Protein AF-A0A965AQA8-F1 (afdb_monomer_lite)

Radius of gyration: 29.26 Å; chains: 1; bounding box: 72×27×79 Å

pLDDT: mean 81.58, std 12.28, range [44.12, 97.94]

Structure (mmCIF, N/CA/C/O backbone):
data_AF-A0A965AQA8-F1
#
_entry.id   AF-A0A965AQA8-F1
#
loop_
_atom_site.group_PDB
_atom_site.id
_atom_site.type_symbol
_atom_site.label_atom_id
_atom_site.label_alt_id
_atom_site.label_comp_id
_atom_site.label_asym_id
_atom_site.label_entity_id
_atom_site.label_seq_id
_atom_site.pdbx_PDB_ins_code
_atom_site.Cartn_x
_atom_site.Cartn_y
_atom_site.Cartn_z
_atom_site.occupancy
_atom_site.B_iso_or_equiv
_atom_site.auth_seq_id
_atom_site.auth_comp_id
_atom_site.auth_asym_id
_atom_site.auth_atom_id
_atom_site.pdbx_PDB_model_num
ATOM 1 N N . GLU A 1 1 ? 30.289 6.168 -18.710 1.00 56.44 1 GLU A N 1
ATOM 2 C CA . GLU A 1 1 ? 30.592 6.229 -20.155 1.00 56.44 1 GLU A CA 1
ATOM 3 C C . GLU A 1 1 ? 29.868 5.063 -20.825 1.00 56.44 1 GLU A C 1
ATOM 5 O O . GLU A 1 1 ? 29.858 3.989 -20.235 1.00 56.44 1 GLU A O 1
ATOM 10 N N . SER A 1 2 ? 29.165 5.275 -21.943 1.00 69.00 2 SER A N 1
ATOM 11 C CA . SER A 1 2 ? 28.403 4.203 -22.615 1.00 69.00 2 SER A CA 1
ATOM 12 C C . SER A 1 2 ? 29.348 3.216 -23.309 1.00 69.00 2 SER A C 1
ATOM 14 O O . SER A 1 2 ? 30.375 3.639 -23.839 1.00 69.00 2 SER A O 1
ATOM 16 N N . ALA A 1 3 ? 28.990 1.927 -23.358 1.00 74.94 3 ALA A N 1
ATOM 17 C CA . ALA A 1 3 ? 29.749 0.909 -24.093 1.00 74.94 3 ALA A CA 1
ATOM 18 C C . ALA A 1 3 ? 29.920 1.278 -25.581 1.00 74.94 3 ALA A C 1
ATOM 20 O O . ALA A 1 3 ? 30.974 1.031 -26.156 1.00 74.94 3 ALA A O 1
ATOM 21 N N . ALA A 1 4 ? 28.931 1.958 -26.173 1.00 73.81 4 ALA A N 1
ATOM 22 C CA . ALA A 1 4 ? 29.012 2.466 -27.542 1.00 73.81 4 ALA A CA 1
ATOM 23 C C . ALA A 1 4 ? 30.077 3.564 -27.704 1.00 73.81 4 ALA A C 1
ATOM 25 O O . ALA A 1 4 ? 30.880 3.507 -28.627 1.00 73.81 4 ALA A O 1
ATOM 26 N N . ASN A 1 5 ? 30.159 4.513 -26.765 1.00 78.06 5 ASN A N 1
ATOM 27 C CA . ASN A 1 5 ? 31.165 5.582 -26.815 1.00 78.06 5 ASN A CA 1
ATOM 28 C C . ASN A 1 5 ? 32.586 5.033 -26.646 1.00 78.06 5 ASN A C 1
ATOM 30 O O . ASN A 1 5 ? 33.519 5.554 -27.248 1.00 78.06 5 ASN A O 1
ATOM 34 N N . ALA A 1 6 ? 32.746 3.966 -25.856 1.00 79.19 6 ALA A N 1
ATOM 35 C CA . ALA A 1 6 ? 34.031 3.298 -25.701 1.00 79.19 6 ALA A CA 1
ATOM 36 C C . ALA A 1 6 ? 34.501 2.649 -27.014 1.00 79.19 6 ALA A C 1
ATOM 38 O O . ALA A 1 6 ? 35.674 2.778 -27.348 1.00 79.19 6 ALA A O 1
ATOM 39 N N . VAL A 1 7 ? 33.601 2.005 -27.768 1.00 81.56 7 VAL A N 1
ATOM 40 C CA . VAL A 1 7 ? 33.916 1.423 -29.086 1.00 81.56 7 VAL A CA 1
ATOM 41 C C . VAL A 1 7 ? 34.223 2.515 -30.115 1.00 81.56 7 VAL A C 1
ATOM 43 O O . VAL A 1 7 ? 35.262 2.454 -30.764 1.00 81.56 7 VAL A O 1
ATOM 46 N N . ILE A 1 8 ? 33.394 3.562 -30.189 1.00 81.69 8 ILE A N 1
ATOM 47 C CA . ILE A 1 8 ? 33.590 4.691 -31.116 1.00 81.69 8 ILE A CA 1
ATOM 48 C C . ILE A 1 8 ? 34.953 5.365 -30.890 1.00 81.69 8 ILE A C 1
ATOM 50 O O . ILE A 1 8 ? 35.673 5.636 -31.847 1.00 81.69 8 ILE A O 1
ATOM 54 N N . ALA A 1 9 ? 35.349 5.585 -29.633 1.00 79.88 9 ALA A N 1
ATOM 55 C CA . ALA A 1 9 ? 36.638 6.196 -29.310 1.00 79.88 9 ALA A CA 1
ATOM 56 C C . ALA A 1 9 ? 37.841 5.289 -29.643 1.00 79.88 9 ALA A C 1
ATOM 58 O O . ALA A 1 9 ? 38.922 5.791 -29.950 1.00 79.88 9 ALA A O 1
ATOM 59 N N . ILE A 1 10 ? 37.675 3.960 -29.591 1.00 82.38 10 ILE A N 1
ATOM 60 C CA . ILE A 1 10 ? 38.715 3.000 -29.999 1.00 82.38 10 ILE A CA 1
ATOM 61 C C . ILE A 1 10 ? 38.880 3.007 -31.523 1.00 82.38 10 ILE A C 1
ATOM 63 O O . ILE A 1 10 ? 40.012 3.028 -32.005 1.00 82.38 10 ILE A O 1
ATOM 67 N N . GLU A 1 11 ? 37.778 3.032 -32.278 1.00 80.25 11 GLU A N 1
ATOM 68 C CA . GLU A 1 11 ? 37.805 3.074 -33.749 1.00 80.25 11 GLU A CA 1
ATOM 69 C C . GLU A 1 11 ? 38.305 4.417 -34.298 1.00 80.25 11 GLU A C 1
ATOM 71 O O . GLU A 1 11 ? 39.021 4.443 -35.297 1.00 80.25 11 GLU A O 1
ATOM 76 N N . ALA A 1 12 ? 38.009 5.524 -33.610 1.00 83.00 12 ALA A N 1
ATOM 77 C CA . ALA A 1 12 ? 38.529 6.852 -33.939 1.00 83.00 12 ALA A CA 1
ATOM 78 C C . ALA A 1 12 ? 40.020 7.039 -33.578 1.00 83.00 12 ALA A C 1
ATOM 80 O O . ALA A 1 12 ? 40.611 8.067 -33.904 1.00 83.00 12 ALA A O 1
ATOM 81 N N . GLY A 1 13 ? 40.640 6.069 -32.893 1.00 79.12 13 GLY A N 1
ATOM 82 C CA . GLY A 1 13 ? 42.027 6.157 -32.422 1.00 79.12 13 GLY A CA 1
ATOM 83 C C . GLY A 1 13 ? 42.235 7.099 -31.227 1.00 79.12 13 GLY A C 1
ATOM 84 O O . GLY A 1 13 ? 43.370 7.333 -30.817 1.00 79.12 13 GLY A O 1
ATOM 85 N N . GLU A 1 14 ? 41.155 7.618 -30.644 1.00 82.44 14 GLU A N 1
ATOM 86 C CA . GLU A 1 14 ? 41.172 8.535 -29.498 1.00 82.44 14 GLU A CA 1
ATOM 87 C C . GLU A 1 14 ? 41.385 7.801 -28.166 1.00 82.44 14 GLU A C 1
ATOM 89 O O . GLU A 1 14 ? 41.844 8.389 -27.184 1.00 82.44 14 GLU A O 1
ATOM 94 N N . ARG A 1 15 ? 41.085 6.495 -28.123 1.00 79.12 15 ARG A N 1
ATOM 95 C CA . ARG A 1 15 ? 41.223 5.650 -26.935 1.00 79.12 15 ARG A CA 1
ATOM 96 C C . ARG A 1 15 ? 42.020 4.385 -27.230 1.00 79.12 15 ARG A C 1
ATOM 98 O O . ARG A 1 15 ? 41.578 3.499 -27.956 1.00 79.12 15 ARG A O 1
ATOM 105 N N . PHE A 1 16 ? 43.167 4.248 -26.571 1.00 75.94 16 PHE A N 1
ATOM 106 C CA . PHE A 1 16 ? 43.969 3.029 -26.636 1.00 75.94 16 PHE A CA 1
ATOM 107 C C . PHE A 1 16 ? 43.491 1.984 -25.622 1.00 75.94 16 PHE A C 1
ATOM 109 O O . PHE A 1 16 ? 43.411 2.245 -24.422 1.00 75.94 16 PHE A O 1
ATOM 116 N N . VAL A 1 17 ? 43.220 0.776 -26.115 1.00 79.12 17 VAL A N 1
ATOM 117 C CA . VAL A 1 17 ? 42.920 -0.423 -25.321 1.00 79.12 17 VAL A CA 1
ATOM 118 C C . VAL A 1 17 ? 43.870 -1.530 -25.761 1.00 79.12 17 VAL A C 1
ATOM 120 O O . VAL A 1 17 ? 44.099 -1.705 -26.961 1.00 79.12 17 VAL A O 1
ATOM 123 N N . ALA A 1 18 ? 44.440 -2.257 -24.797 1.00 82.31 18 ALA A N 1
ATOM 124 C CA . ALA A 1 18 ? 45.339 -3.369 -25.079 1.00 82.31 18 ALA A CA 1
ATOM 125 C C . ALA A 1 18 ? 44.624 -4.444 -25.913 1.00 82.31 18 ALA A C 1
ATOM 127 O O . ALA A 1 18 ? 43.457 -4.742 -25.667 1.00 82.31 18 ALA A O 1
ATOM 128 N N . GLU A 1 19 ? 45.328 -5.060 -26.866 1.00 77.00 19 GLU A N 1
ATOM 129 C CA . GLU A 1 19 ? 44.741 -6.030 -27.809 1.00 77.00 19 GLU A CA 1
ATOM 130 C C . GLU A 1 19 ? 44.000 -7.174 -27.100 1.00 77.00 19 GLU A C 1
ATOM 132 O O . GLU A 1 19 ? 42.934 -7.598 -27.531 1.00 77.00 19 GLU A O 1
ATOM 137 N N . LYS A 1 20 ? 44.521 -7.611 -25.946 1.00 79.56 20 LYS A N 1
ATOM 138 C CA . LYS A 1 20 ? 43.911 -8.650 -25.104 1.00 79.56 20 LYS A CA 1
ATOM 139 C C . LYS A 1 20 ? 42.550 -8.252 -24.507 1.00 79.56 20 LYS A C 1
ATOM 141 O O . LYS A 1 20 ? 41.740 -9.125 -24.222 1.00 79.56 20 LYS A O 1
ATOM 146 N N . ASP A 1 21 ? 42.316 -6.955 -24.304 1.00 80.19 21 ASP A N 1
ATOM 147 C CA . ASP A 1 21 ? 41.147 -6.410 -23.605 1.00 80.19 21 ASP A CA 1
ATOM 148 C C . ASP A 1 21 ? 40.085 -5.886 -24.593 1.00 80.19 21 ASP A C 1
ATOM 150 O O . ASP A 1 21 ? 38.930 -5.687 -24.213 1.00 80.19 21 ASP A O 1
ATOM 154 N N . ARG A 1 22 ? 40.442 -5.720 -25.880 1.00 78.62 22 ARG A N 1
ATOM 155 C CA . ARG A 1 22 ? 39.520 -5.306 -26.954 1.00 78.62 22 ARG A CA 1
ATOM 156 C C . ARG A 1 22 ? 38.277 -6.200 -27.057 1.00 78.62 22 ARG A C 1
ATOM 158 O O . ARG A 1 22 ? 37.185 -5.633 -27.054 1.00 78.62 22 ARG A O 1
ATOM 165 N N . PRO A 1 23 ? 38.372 -7.547 -27.069 1.00 83.94 23 PRO A N 1
ATOM 166 C CA . PRO A 1 23 ? 37.193 -8.407 -27.200 1.00 83.94 23 PRO A CA 1
ATOM 167 C C . PRO A 1 23 ? 36.134 -8.172 -26.113 1.00 83.94 23 PRO A C 1
ATOM 169 O O . PRO A 1 23 ? 34.940 -8.259 -26.387 1.00 83.94 23 PRO A O 1
ATOM 172 N N . GLY A 1 24 ? 36.553 -7.818 -24.892 1.00 83.25 24 GLY A N 1
ATOM 173 C CA . GLY A 1 24 ? 35.634 -7.529 -23.788 1.00 83.25 24 GLY A CA 1
ATOM 174 C C . GLY A 1 24 ? 34.814 -6.251 -23.992 1.00 83.25 24 GLY A C 1
ATOM 175 O O . GLY A 1 24 ? 33.657 -6.197 -23.577 1.00 83.25 24 GLY A O 1
ATOM 176 N N . VAL A 1 25 ? 35.379 -5.240 -24.661 1.00 81.31 25 VAL A N 1
ATOM 177 C CA . VAL A 1 25 ? 34.693 -3.966 -24.937 1.00 81.31 25 VAL A CA 1
ATOM 178 C C . VAL A 1 25 ? 33.617 -4.145 -26.010 1.00 81.31 25 VAL A C 1
ATOM 180 O O . VAL A 1 25 ? 32.488 -3.692 -25.817 1.00 81.31 25 VAL A O 1
ATOM 183 N N . TYR A 1 26 ? 33.929 -4.864 -27.092 1.00 81.50 26 TYR A N 1
ATOM 184 C CA . TYR A 1 26 ? 32.953 -5.177 -28.143 1.00 81.50 26 TYR A CA 1
ATOM 185 C C . TYR A 1 26 ? 31.841 -6.101 -27.625 1.00 81.50 26 TYR A C 1
ATOM 187 O O . TYR A 1 26 ? 30.667 -5.817 -27.843 1.00 81.50 26 TYR A O 1
ATOM 195 N N . ALA A 1 27 ? 32.172 -7.114 -26.814 1.00 84.38 27 ALA A N 1
ATOM 196 C CA . ALA A 1 27 ? 31.165 -7.976 -26.186 1.00 84.38 27 ALA A CA 1
ATOM 197 C C . ALA A 1 27 ? 30.212 -7.203 -25.250 1.00 84.38 27 ALA A C 1
ATOM 199 O O . ALA A 1 27 ? 29.017 -7.501 -25.179 1.00 84.38 27 ALA A O 1
ATOM 200 N N . ALA A 1 28 ? 30.718 -6.194 -24.531 1.00 82.75 28 ALA A N 1
ATOM 201 C CA . ALA A 1 28 ? 29.889 -5.323 -23.700 1.00 82.75 28 ALA A CA 1
ATOM 202 C C . ALA A 1 28 ? 28.941 -4.449 -24.539 1.00 82.75 28 ALA A C 1
ATOM 204 O O . ALA A 1 28 ? 27.791 -4.244 -24.144 1.00 82.75 28 ALA A O 1
ATOM 205 N N . TYR A 1 29 ? 29.402 -3.963 -25.694 1.00 81.44 29 TYR A N 1
ATOM 206 C CA . TYR A 1 29 ? 28.568 -3.237 -26.650 1.00 81.44 29 TYR A CA 1
ATOM 207 C C . TYR A 1 29 ? 27.482 -4.134 -27.258 1.00 81.44 29 TYR A C 1
ATOM 209 O O . TYR A 1 29 ? 26.312 -3.754 -27.234 1.00 81.44 29 TYR A O 1
ATOM 217 N N . ASP A 1 30 ? 27.827 -5.340 -27.709 1.00 82.25 30 ASP A N 1
ATOM 218 C CA . ASP A 1 30 ? 26.864 -6.280 -28.297 1.00 82.25 30 ASP A CA 1
ATOM 219 C C . ASP A 1 30 ? 25.775 -6.669 -27.293 1.00 82.25 30 ASP A C 1
ATOM 221 O O . ASP A 1 30 ? 24.585 -6.676 -27.619 1.00 82.25 30 ASP A O 1
ATOM 225 N N . LYS A 1 31 ? 26.160 -6.896 -26.031 1.00 83.19 31 LYS A N 1
ATOM 226 C CA . LYS A 1 31 ? 25.210 -7.136 -24.938 1.00 83.19 31 LYS A CA 1
ATOM 227 C C . LYS A 1 31 ? 24.275 -5.944 -24.715 1.00 83.19 31 LYS A C 1
ATOM 229 O O . LYS A 1 31 ? 23.080 -6.139 -24.498 1.00 83.19 31 LYS A O 1
ATOM 234 N N . ALA A 1 32 ? 24.798 -4.719 -24.762 1.00 77.69 32 ALA A N 1
ATOM 235 C CA . ALA A 1 32 ? 23.991 -3.510 -24.613 1.00 77.69 32 ALA A CA 1
ATOM 236 C C . ALA A 1 32 ? 23.031 -3.306 -25.800 1.00 77.69 32 ALA A C 1
ATOM 238 O O . ALA A 1 32 ? 21.870 -2.958 -25.588 1.00 77.69 32 ALA A O 1
ATOM 239 N N . LYS A 1 33 ? 23.482 -3.581 -27.032 1.00 79.69 33 LYS A N 1
ATOM 240 C CA . LYS A 1 33 ? 22.657 -3.534 -28.250 1.00 79.69 33 LYS A CA 1
ATOM 241 C C . LYS A 1 33 ? 21.524 -4.564 -28.198 1.00 79.69 33 LYS A C 1
ATOM 243 O O . LYS A 1 33 ? 20.380 -4.227 -28.506 1.00 79.69 33 LYS A O 1
ATOM 248 N N . ALA A 1 34 ? 21.818 -5.788 -27.757 1.00 79.88 34 ALA A N 1
ATOM 249 C CA . ALA A 1 34 ? 20.820 -6.843 -27.587 1.00 79.88 34 ALA A CA 1
ATOM 250 C C . ALA A 1 34 ? 19.754 -6.463 -26.545 1.00 79.88 34 ALA A C 1
ATOM 252 O O . ALA A 1 34 ? 18.567 -6.512 -26.852 1.00 79.88 34 ALA A O 1
ATOM 253 N N . ALA A 1 35 ? 20.168 -5.991 -25.364 1.00 76.31 35 ALA A N 1
ATOM 254 C CA . ALA A 1 35 ? 19.243 -5.572 -24.306 1.00 76.31 35 ALA A CA 1
ATOM 255 C C . ALA A 1 35 ? 18.349 -4.390 -24.723 1.00 76.31 35 ALA A C 1
ATOM 257 O O . ALA A 1 35 ? 17.172 -4.343 -24.377 1.00 76.31 35 ALA A O 1
ATOM 258 N N . PHE A 1 36 ? 18.890 -3.435 -25.486 1.00 72.19 36 PHE A N 1
ATOM 259 C CA . PHE A 1 36 ? 18.114 -2.314 -26.018 1.00 72.19 36 PHE A CA 1
ATOM 260 C C . PHE A 1 36 ? 17.080 -2.769 -27.059 1.00 72.19 36 PHE A C 1
ATOM 262 O O . PHE A 1 36 ? 15.936 -2.323 -27.028 1.00 72.19 36 PHE A O 1
ATOM 269 N N . THR A 1 37 ? 17.465 -3.692 -27.945 1.00 72.38 37 THR A N 1
ATOM 270 C CA . THR A 1 37 ? 16.560 -4.278 -28.950 1.00 72.38 37 THR A CA 1
ATOM 271 C C . THR A 1 37 ? 15.433 -5.070 -28.282 1.00 72.38 37 THR A C 1
ATOM 273 O O . THR A 1 37 ? 14.275 -4.966 -28.682 1.00 72.38 37 THR A O 1
ATOM 276 N N . GLU A 1 38 ? 15.752 -5.814 -27.220 1.00 72.38 38 GLU A N 1
ATOM 277 C CA . GLU A 1 38 ? 14.771 -6.537 -26.409 1.00 72.38 38 GLU A CA 1
ATOM 278 C C . GLU A 1 38 ? 13.793 -5.572 -25.716 1.00 72.38 38 GLU A C 1
ATOM 280 O O . GLU A 1 38 ? 12.579 -5.744 -25.826 1.00 72.38 38 GLU A O 1
ATOM 285 N N . ALA A 1 39 ? 14.294 -4.500 -25.093 1.00 65.75 39 ALA A N 1
ATOM 286 C CA . ALA A 1 39 ? 13.456 -3.477 -24.462 1.00 65.75 39 ALA A CA 1
ATOM 287 C C . ALA A 1 39 ? 12.496 -2.794 -25.456 1.00 65.75 39 ALA A C 1
ATOM 289 O O . ALA A 1 39 ? 11.326 -2.587 -25.138 1.00 65.75 39 ALA A O 1
ATOM 290 N N . GLN A 1 40 ? 12.954 -2.507 -26.681 1.00 64.50 40 GLN A N 1
ATOM 291 C CA . GLN A 1 40 ? 12.101 -1.967 -27.747 1.00 64.50 40 GLN A CA 1
ATOM 292 C C . GLN A 1 40 ? 11.021 -2.949 -28.217 1.00 64.50 40 GLN A C 1
ATOM 294 O O . GLN A 1 40 ? 9.966 -2.516 -28.669 1.00 64.50 40 GLN A O 1
ATOM 299 N N . SER A 1 41 ? 11.267 -4.258 -28.125 1.00 61.62 41 SER A N 1
ATOM 300 C CA . SER A 1 41 ? 10.278 -5.276 -28.502 1.00 61.62 41 SER A CA 1
ATOM 301 C C . SER A 1 41 ? 9.198 -5.511 -27.441 1.00 61.62 41 SER A C 1
ATOM 303 O O . SER A 1 41 ? 8.120 -5.992 -27.780 1.00 61.62 41 SER A O 1
ATOM 305 N N . GLN A 1 42 ? 9.461 -5.155 -26.177 1.00 57.06 42 GLN A N 1
ATOM 306 C CA . GLN A 1 42 ? 8.486 -5.243 -25.083 1.00 57.06 42 GLN A CA 1
ATOM 307 C C . GLN A 1 42 ? 7.574 -4.012 -24.974 1.00 57.06 42 GLN A C 1
ATOM 309 O O . GLN A 1 42 ? 6.426 -4.144 -24.551 1.00 57.06 42 GLN A O 1
ATOM 314 N N . GLU A 1 43 ? 8.043 -2.818 -25.350 1.00 53.28 43 GLU A N 1
ATOM 315 C CA . GLU A 1 43 ? 7.183 -1.634 -25.435 1.00 53.28 43 GLU A CA 1
ATOM 316 C C . GLU A 1 43 ? 6.410 -1.636 -26.762 1.00 53.28 43 GLU A C 1
ATOM 318 O O . GLU A 1 43 ? 6.839 -1.062 -27.761 1.00 53.28 43 GLU A O 1
ATOM 323 N N . GLU A 1 44 ? 5.219 -2.239 -26.765 1.00 48.06 44 GLU A N 1
ATOM 324 C CA . GLU A 1 44 ? 4.218 -2.124 -27.836 1.00 48.06 44 GLU A CA 1
ATOM 325 C C . GLU A 1 44 ? 3.628 -0.691 -27.863 1.00 48.06 44 GLU A C 1
ATOM 327 O O . GLU A 1 44 ? 2.445 -0.445 -27.637 1.00 48.06 44 GLU A O 1
ATOM 332 N N . SER A 1 45 ? 4.487 0.313 -28.063 1.00 46.88 45 SER A N 1
ATOM 333 C CA . SER A 1 45 ? 4.117 1.719 -28.192 1.00 46.88 45 SER A CA 1
ATOM 334 C C . SER A 1 45 ? 4.147 2.094 -29.679 1.00 46.88 45 SER A C 1
ATOM 336 O O . SER A 1 45 ? 5.223 2.128 -30.283 1.00 46.88 45 SER A O 1
ATOM 338 N N . PRO A 1 46 ? 2.999 2.414 -30.307 1.00 44.12 46 PRO A N 1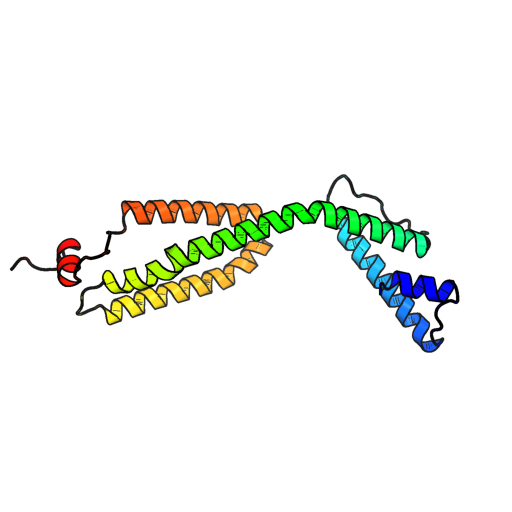
ATOM 339 C CA . PRO A 1 46 ? 2.846 2.529 -31.765 1.00 44.12 46 PRO A CA 1
ATOM 340 C C . PRO A 1 46 ? 3.574 3.721 -32.424 1.00 44.12 46 PRO A C 1
ATOM 342 O O . PRO A 1 46 ? 3.243 4.102 -33.545 1.00 44.12 46 PRO A O 1
ATOM 345 N N . ARG A 1 47 ? 4.549 4.350 -31.753 1.00 48.12 47 ARG A N 1
ATOM 346 C CA .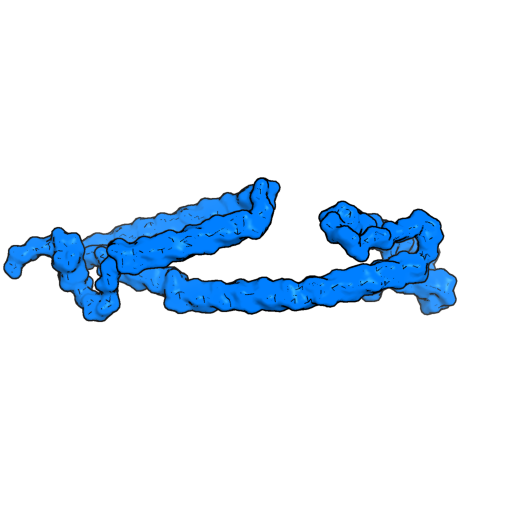 ARG A 1 47 ? 5.322 5.492 -32.282 1.00 48.12 47 ARG A CA 1
ATOM 347 C C . ARG A 1 47 ? 6.839 5.303 -32.290 1.00 48.12 47 ARG A C 1
ATOM 349 O O . ARG A 1 47 ? 7.528 6.229 -32.702 1.00 48.12 47 ARG A O 1
ATOM 356 N N . GLN A 1 48 ? 7.365 4.156 -31.858 1.00 53.59 48 GLN A N 1
ATOM 357 C CA . GLN A 1 48 ? 8.811 3.984 -31.656 1.00 53.59 48 GLN A CA 1
ATOM 358 C C . GLN A 1 48 ? 9.374 2.725 -32.331 1.00 53.59 48 GLN A C 1
ATOM 360 O O . GLN A 1 48 ? 10.236 2.050 -31.788 1.00 53.59 48 GLN A O 1
ATOM 365 N N . SER A 1 49 ? 8.918 2.400 -33.543 1.00 49.34 49 SER A N 1
ATOM 366 C CA . SER A 1 49 ? 9.546 1.352 -34.356 1.00 49.34 49 SER A CA 1
ATOM 367 C C . SER A 1 49 ? 10.620 1.944 -35.278 1.00 49.34 49 SER A C 1
ATOM 369 O O . SER A 1 49 ? 10.483 1.913 -36.501 1.00 49.34 49 SER A O 1
ATOM 371 N N . SER A 1 50 ? 11.695 2.502 -34.722 1.00 55.75 50 SER A N 1
ATOM 372 C CA . SER A 1 50 ? 12.957 2.583 -35.469 1.00 55.75 50 SER A CA 1
ATOM 373 C C . SER A 1 50 ? 13.813 1.390 -35.061 1.00 55.75 50 SER A C 1
ATOM 375 O O . SER A 1 50 ? 14.652 1.456 -34.166 1.00 55.75 50 SER A O 1
ATOM 377 N N . VAL A 1 51 ? 13.521 0.246 -35.686 1.00 60.47 51 VAL A N 1
ATOM 378 C CA . VAL A 1 51 ? 14.322 -0.974 -35.551 1.00 60.47 51 VAL A CA 1
ATOM 379 C C . VAL A 1 51 ? 15.752 -0.624 -35.947 1.00 60.47 51 VAL A C 1
ATOM 381 O O . VAL A 1 51 ? 15.965 -0.134 -37.055 1.00 60.47 51 VAL A O 1
ATOM 384 N N . ILE A 1 52 ? 16.721 -0.847 -35.054 1.00 64.88 52 ILE A N 1
ATOM 385 C CA . ILE A 1 52 ? 18.136 -0.644 -35.377 1.00 64.88 52 ILE A CA 1
ATOM 386 C C . ILE A 1 52 ? 18.483 -1.557 -36.571 1.00 64.88 52 ILE A C 1
ATOM 388 O O . ILE A 1 52 ? 18.367 -2.778 -36.429 1.00 64.88 52 ILE A O 1
ATOM 392 N N . PRO A 1 53 ? 18.903 -1.014 -37.731 1.00 66.06 53 PRO A N 1
ATOM 393 C CA . PRO A 1 53 ? 19.300 -1.826 -38.879 1.00 66.06 53 PRO A CA 1
ATOM 394 C C . PRO A 1 53 ? 20.427 -2.802 -38.511 1.00 66.06 53 PRO A C 1
ATOM 396 O O . PRO A 1 53 ? 21.318 -2.478 -37.717 1.00 66.06 53 PRO A O 1
ATOM 399 N N . ALA A 1 54 ? 20.397 -4.016 -39.067 1.00 63.75 54 ALA A N 1
ATOM 400 C CA . ALA A 1 54 ? 21.388 -5.054 -38.761 1.00 63.75 54 ALA A CA 1
ATOM 401 C C . ALA A 1 54 ? 22.821 -4.645 -39.164 1.00 63.75 54 ALA A C 1
ATOM 403 O O . ALA A 1 54 ? 23.784 -5.111 -38.558 1.00 63.75 54 ALA A O 1
ATOM 404 N N . ASP A 1 55 ? 22.937 -3.740 -40.133 1.00 66.12 55 ASP A N 1
ATOM 405 C CA . ASP A 1 55 ? 24.153 -3.168 -40.711 1.00 66.12 55 ASP A CA 1
ATOM 406 C C . ASP A 1 55 ? 24.518 -1.775 -40.163 1.00 66.12 55 ASP A C 1
ATOM 408 O O . ASP A 1 55 ? 25.498 -1.185 -40.612 1.00 66.12 55 ASP A O 1
ATOM 412 N N . ALA A 1 56 ? 23.771 -1.252 -39.184 1.00 67.50 56 ALA A N 1
ATOM 413 C CA .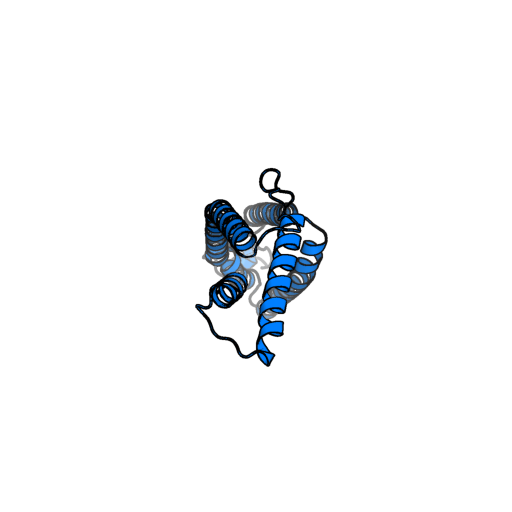 ALA A 1 56 ? 24.011 0.082 -38.639 1.00 67.50 56 ALA A CA 1
ATOM 414 C C . ALA A 1 56 ? 25.396 0.204 -37.983 1.00 67.50 56 ALA A C 1
ATOM 416 O O . ALA A 1 56 ? 25.794 -0.625 -37.150 1.00 67.50 56 ALA A O 1
ATOM 417 N N . THR A 1 57 ? 26.095 1.290 -38.315 1.00 76.81 57 THR A N 1
ATOM 418 C CA . THR A 1 57 ? 27.422 1.618 -37.769 1.00 76.81 57 THR A CA 1
ATOM 419 C C . THR A 1 57 ? 27.319 1.937 -36.269 1.00 76.81 57 THR A C 1
ATOM 421 O O . THR A 1 57 ? 26.281 2.403 -35.801 1.00 76.81 57 THR A O 1
ATOM 424 N N . TYR A 1 58 ? 28.390 1.747 -35.487 1.00 69.00 58 TYR A N 1
ATOM 425 C CA . TYR A 1 58 ? 28.420 2.045 -34.039 1.00 69.00 58 TYR A CA 1
ATOM 426 C C . TYR A 1 58 ? 27.971 3.472 -33.686 1.00 69.00 58 TYR A C 1
ATOM 428 O O . TYR A 1 58 ? 27.357 3.714 -32.647 1.00 69.00 58 TYR A O 1
ATOM 436 N N . THR A 1 59 ? 28.261 4.429 -34.563 1.00 71.19 59 THR A N 1
ATOM 437 C CA . THR A 1 59 ? 27.822 5.821 -34.440 1.00 71.19 59 THR A CA 1
ATOM 438 C C . THR A 1 59 ? 26.308 5.955 -34.618 1.00 71.19 59 THR A C 1
ATOM 440 O O . THR A 1 59 ? 25.658 6.606 -33.802 1.00 71.19 59 THR A O 1
ATOM 443 N N . GLU A 1 60 ? 25.724 5.282 -35.608 1.00 74.62 60 GLU A N 1
ATOM 444 C CA . GLU A 1 60 ? 24.281 5.282 -35.882 1.00 74.62 60 GLU A CA 1
ATOM 445 C C . GLU A 1 60 ? 23.488 4.583 -34.774 1.00 74.62 60 GLU A C 1
ATOM 447 O O . GLU A 1 60 ? 22.486 5.119 -34.300 1.00 74.62 60 GLU A O 1
ATOM 452 N N . THR A 1 61 ? 23.962 3.430 -34.291 1.00 71.94 61 THR A N 1
ATOM 453 C CA . THR A 1 61 ? 23.326 2.722 -33.168 1.00 71.94 61 THR A CA 1
ATOM 454 C C . THR A 1 61 ? 23.356 3.559 -31.890 1.00 71.94 61 THR A C 1
ATOM 456 O O . THR A 1 61 ? 22.368 3.596 -31.154 1.00 71.94 61 THR A O 1
ATOM 459 N N . SER A 1 62 ? 24.458 4.273 -31.633 1.00 71.94 62 SER A N 1
ATOM 460 C CA . SER A 1 62 ? 24.587 5.151 -30.468 1.00 71.94 62 SER A CA 1
ATOM 461 C C . SER A 1 62 ? 23.673 6.378 -30.552 1.00 71.94 62 SER A C 1
ATOM 463 O O . SER A 1 62 ? 23.073 6.759 -29.545 1.00 71.94 62 SER A O 1
ATOM 465 N N . ALA A 1 63 ? 23.510 6.956 -31.747 1.00 77.38 63 ALA A N 1
ATOM 466 C CA . ALA A 1 63 ? 22.631 8.095 -31.983 1.00 77.38 63 ALA A CA 1
ATOM 467 C C . ALA A 1 63 ? 21.151 7.707 -31.825 1.00 77.38 63 ALA A C 1
ATOM 469 O O . ALA A 1 63 ? 20.416 8.378 -31.100 1.00 77.38 63 ALA A O 1
ATOM 470 N N . LEU A 1 64 ? 20.742 6.575 -32.409 1.00 73.38 64 LEU A N 1
ATOM 471 C CA . LEU A 1 64 ? 19.387 6.028 -32.274 1.00 73.38 64 LEU A CA 1
ATOM 472 C C . LEU A 1 64 ? 19.053 5.676 -30.815 1.00 73.38 64 LEU A C 1
ATOM 474 O O . LEU A 1 64 ? 17.973 6.006 -30.321 1.00 73.38 64 LEU A O 1
ATOM 478 N N . ALA A 1 65 ? 19.994 5.064 -30.086 1.00 70.00 65 ALA A N 1
ATOM 479 C CA . ALA A 1 65 ? 19.817 4.766 -28.666 1.00 70.00 65 ALA A CA 1
ATOM 480 C C . ALA A 1 65 ? 19.696 6.043 -27.813 1.00 70.00 65 ALA A C 1
ATOM 482 O O . ALA A 1 65 ? 18.904 6.087 -26.864 1.00 70.00 65 ALA A O 1
ATOM 483 N N . ALA A 1 66 ? 20.452 7.096 -28.144 1.00 75.88 66 ALA A N 1
ATOM 484 C CA . ALA A 1 66 ? 20.377 8.384 -27.458 1.00 75.88 66 ALA A CA 1
ATOM 485 C C . ALA A 1 66 ? 19.028 9.084 -27.690 1.00 75.88 66 ALA A C 1
ATOM 487 O O . ALA A 1 66 ? 18.428 9.572 -26.729 1.00 75.88 66 ALA A O 1
ATOM 488 N N . GLU A 1 67 ? 18.523 9.082 -28.926 1.00 77.94 67 GLU A N 1
ATOM 489 C CA . GLU A 1 67 ? 17.211 9.636 -29.277 1.00 77.94 67 GLU A CA 1
ATOM 490 C C . GLU A 1 67 ? 16.075 8.888 -28.569 1.00 77.94 67 GLU A C 1
ATOM 492 O O . GLU A 1 67 ? 15.238 9.507 -27.910 1.00 77.94 67 GLU A O 1
ATOM 497 N N . ALA A 1 68 ? 16.094 7.554 -28.604 1.00 69.88 68 ALA A N 1
ATOM 498 C CA . ALA A 1 68 ? 15.116 6.727 -27.903 1.00 69.88 68 ALA A CA 1
ATOM 499 C C . ALA A 1 68 ? 15.136 6.962 -26.386 1.00 69.88 68 ALA A C 1
ATOM 501 O O . ALA A 1 68 ? 14.084 7.069 -25.756 1.00 69.88 68 ALA A O 1
ATOM 502 N N . THR A 1 69 ? 16.328 7.107 -25.799 1.00 71.31 69 THR A N 1
ATOM 503 C CA . THR A 1 69 ? 16.476 7.428 -24.373 1.00 71.31 69 THR A CA 1
ATOM 504 C C . THR A 1 69 ? 15.937 8.825 -24.055 1.00 71.31 69 THR A C 1
ATOM 506 O O . THR A 1 69 ? 15.329 9.025 -23.002 1.00 71.31 69 THR A O 1
ATOM 509 N N . ALA A 1 70 ? 16.154 9.808 -24.933 1.00 73.44 70 ALA A N 1
ATOM 510 C CA . ALA A 1 70 ? 15.647 11.167 -24.760 1.00 73.44 70 ALA A CA 1
ATOM 511 C C . ALA A 1 70 ? 14.114 11.219 -24.860 1.00 73.44 70 ALA A C 1
ATOM 513 O O . ALA A 1 70 ? 13.465 11.797 -23.985 1.00 73.44 70 ALA A O 1
ATOM 514 N N . ALA A 1 71 ? 13.535 10.549 -25.859 1.00 69.38 71 ALA A N 1
ATOM 515 C CA . ALA A 1 71 ? 12.091 10.428 -26.032 1.00 69.38 71 ALA A CA 1
ATOM 516 C C . ALA A 1 71 ? 11.435 9.714 -24.838 1.00 69.38 71 ALA A C 1
ATOM 518 O O .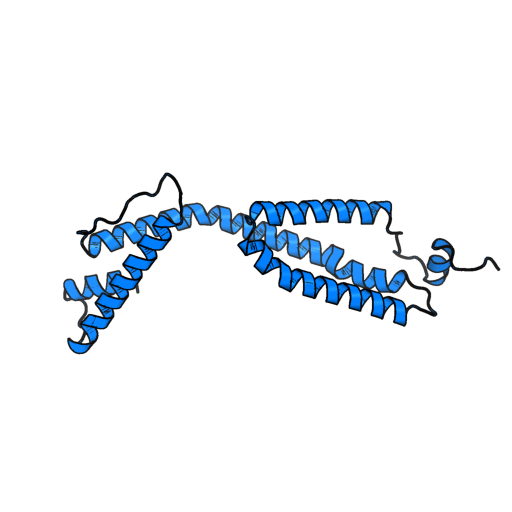 ALA A 1 71 ? 10.473 10.235 -24.268 1.00 69.38 71 ALA A O 1
ATOM 519 N N . ALA A 1 72 ? 12.014 8.593 -24.387 1.00 66.06 72 ALA A N 1
ATOM 520 C CA . ALA A 1 72 ? 11.551 7.866 -23.208 1.00 66.06 72 ALA A CA 1
ATOM 521 C C . ALA A 1 72 ? 11.607 8.742 -21.950 1.00 66.06 72 ALA A C 1
ATOM 523 O O . ALA A 1 72 ? 10.627 8.835 -21.215 1.00 66.06 72 ALA A O 1
ATOM 524 N N . LYS A 1 73 ? 12.709 9.467 -21.715 1.00 69.75 73 LYS A N 1
ATOM 525 C CA . LYS A 1 73 ? 12.814 10.412 -20.588 1.00 69.75 73 LYS A CA 1
ATOM 526 C C . LYS A 1 73 ? 11.747 11.502 -20.644 1.00 69.75 73 LYS A C 1
ATOM 528 O O . LYS A 1 73 ? 11.198 11.857 -19.602 1.00 69.75 73 LYS A O 1
ATOM 533 N N . GLN A 1 74 ? 11.428 12.010 -21.831 1.00 72.94 74 GLN A N 1
ATOM 534 C CA . GLN A 1 74 ? 10.412 13.045 -21.997 1.00 72.94 74 GLN A CA 1
ATOM 535 C C . GLN A 1 74 ? 8.993 12.517 -21.744 1.00 72.94 74 GLN A C 1
ATOM 537 O O . GLN A 1 74 ? 8.202 13.198 -21.089 1.00 72.94 74 GLN A O 1
ATOM 542 N N . SER A 1 75 ? 8.672 11.296 -22.185 1.00 65.06 75 SER A N 1
ATOM 543 C CA . SER A 1 75 ? 7.368 10.675 -21.917 1.00 65.06 75 SER A CA 1
ATOM 544 C C . SER A 1 75 ? 7.224 10.150 -20.487 1.00 65.06 75 SER A C 1
ATOM 546 O O . SER A 1 75 ? 6.128 10.210 -19.922 1.00 65.06 75 SER A O 1
ATOM 548 N N . LEU A 1 76 ? 8.309 9.641 -19.892 1.00 67.50 76 LEU A N 1
ATOM 549 C CA . LEU A 1 76 ? 8.321 9.172 -18.508 1.00 67.50 76 LEU A CA 1
ATOM 550 C C . LEU A 1 76 ? 8.326 10.342 -17.524 1.00 67.50 76 LEU A C 1
ATOM 552 O O . LEU A 1 76 ? 7.685 10.228 -16.490 1.00 67.50 76 LEU A O 1
ATOM 556 N N . GLY A 1 77 ? 8.984 11.467 -17.822 1.00 76.75 77 GLY A N 1
ATOM 557 C CA . GLY A 1 77 ? 9.196 12.558 -16.863 1.00 76.75 77 GLY A CA 1
ATOM 558 C C . GLY A 1 77 ? 7.921 13.011 -16.146 1.00 76.75 77 GLY A C 1
ATOM 559 O O . GLY A 1 77 ? 7.842 12.941 -14.920 1.00 76.75 77 GLY A O 1
ATOM 560 N N . PHE A 1 78 ? 6.885 13.395 -16.898 1.00 80.25 78 PHE A N 1
ATOM 561 C CA . PHE A 1 78 ? 5.617 13.833 -16.302 1.00 80.25 78 PHE A CA 1
ATOM 562 C C . PHE A 1 78 ? 4.872 12.696 -15.584 1.00 80.25 78 PHE A C 1
ATOM 564 O O . PHE A 1 78 ? 4.406 12.877 -14.460 1.00 80.25 78 PHE A O 1
ATOM 571 N N . LYS A 1 79 ? 4.786 11.511 -16.204 1.00 80.19 79 LYS A N 1
ATOM 572 C CA . LYS A 1 79 ? 4.076 10.352 -15.636 1.00 80.19 79 LYS A CA 1
ATOM 573 C C . LYS A 1 79 ? 4.725 9.877 -14.333 1.00 80.19 79 LYS A C 1
ATOM 575 O O . LYS A 1 79 ? 4.031 9.672 -13.343 1.00 80.19 79 LYS A O 1
ATOM 580 N N . SER A 1 80 ? 6.049 9.767 -14.312 1.00 81.94 80 SER A N 1
ATOM 581 C CA . SER A 1 80 ? 6.826 9.369 -13.140 1.00 81.94 80 SER A CA 1
ATOM 582 C C . SER A 1 80 ? 6.710 10.386 -12.008 1.00 81.94 80 SER A C 1
ATOM 584 O O . SER A 1 80 ? 6.539 9.989 -10.857 1.00 81.94 80 SER A O 1
ATOM 586 N N . MET A 1 81 ? 6.741 11.691 -12.309 1.00 87.62 81 MET A N 1
ATOM 587 C CA . MET A 1 81 ? 6.519 12.719 -11.286 1.00 87.62 81 MET A CA 1
ATOM 588 C C . MET A 1 81 ? 5.104 12.657 -10.709 1.00 87.62 81 MET A C 1
ATOM 590 O O . MET A 1 81 ? 4.945 12.741 -9.493 1.00 87.62 81 MET A O 1
ATOM 594 N N . LEU A 1 82 ? 4.084 12.471 -11.551 1.00 89.00 82 LEU A N 1
ATOM 595 C CA . LEU A 1 82 ? 2.703 12.327 -11.093 1.00 89.00 82 LEU A CA 1
ATOM 596 C C . LEU A 1 82 ? 2.552 11.131 -10.143 1.00 89.00 82 LEU A C 1
ATOM 598 O O . LEU A 1 82 ? 2.031 11.291 -9.042 1.00 89.00 82 LEU A O 1
ATOM 602 N N . VAL A 1 83 ? 3.062 9.957 -10.535 1.00 88.38 83 VAL A N 1
ATOM 603 C CA . VAL A 1 83 ? 3.035 8.746 -9.696 1.00 88.38 83 VAL A CA 1
ATOM 604 C C . VAL A 1 83 ? 3.747 8.984 -8.364 1.00 88.38 83 VAL A C 1
ATOM 606 O O . VAL A 1 83 ? 3.219 8.606 -7.319 1.00 88.38 83 VAL A O 1
ATOM 609 N N . LEU A 1 84 ? 4.901 9.656 -8.377 1.00 89.69 84 LEU A N 1
ATOM 610 C CA . LEU A 1 84 ? 5.642 9.988 -7.161 1.00 89.69 84 LEU A CA 1
ATOM 611 C C . LEU A 1 84 ? 4.826 10.878 -6.212 1.00 89.69 84 LEU A C 1
ATOM 613 O O . LEU A 1 84 ? 4.725 10.570 -5.025 1.00 89.69 84 LEU A O 1
ATOM 617 N N . PHE A 1 85 ? 4.221 11.957 -6.716 1.00 93.88 85 PHE A N 1
ATOM 618 C CA . PHE A 1 85 ? 3.396 12.839 -5.886 1.00 93.88 85 PHE A CA 1
ATOM 619 C C . PHE A 1 85 ? 2.163 12.123 -5.334 1.00 93.88 85 PHE A C 1
ATOM 621 O O . PHE A 1 85 ? 1.851 12.278 -4.152 1.00 93.88 85 PHE A O 1
ATOM 628 N N . CYS A 1 86 ? 1.492 11.303 -6.147 1.00 91.38 86 CYS A N 1
ATOM 629 C CA . CYS A 1 86 ? 0.369 10.486 -5.691 1.00 91.38 86 CYS A CA 1
ATOM 630 C C . CYS A 1 86 ? 0.789 9.509 -4.585 1.00 91.38 86 CYS A C 1
ATOM 632 O O . CYS A 1 86 ? 0.086 9.388 -3.583 1.00 91.38 86 CYS A O 1
ATOM 634 N N . LEU A 1 87 ? 1.945 8.855 -4.728 1.00 91.31 87 LEU A N 1
ATOM 635 C CA . LEU A 1 87 ? 2.470 7.929 -3.727 1.00 91.31 87 LEU A CA 1
ATOM 636 C C . LEU A 1 87 ? 2.796 8.639 -2.407 1.00 91.31 87 LEU A C 1
ATOM 638 O O . LEU A 1 87 ? 2.404 8.164 -1.344 1.00 91.31 87 LEU A O 1
ATOM 642 N N . ILE A 1 88 ? 3.464 9.795 -2.462 1.00 95.44 88 ILE A N 1
ATOM 643 C CA . ILE A 1 88 ? 3.764 10.595 -1.265 1.00 95.44 88 ILE A CA 1
ATOM 644 C C . ILE A 1 88 ? 2.468 11.049 -0.586 1.00 95.44 88 ILE A C 1
ATOM 646 O O . ILE A 1 88 ? 2.338 10.915 0.631 1.00 95.44 88 ILE A O 1
ATOM 650 N N . GLY A 1 89 ? 1.497 11.544 -1.359 1.00 94.25 89 GLY A N 1
ATOM 651 C CA . GLY A 1 89 ? 0.189 11.943 -0.839 1.00 94.25 89 GLY A CA 1
ATOM 652 C C . GLY A 1 89 ? -0.548 10.784 -0.165 1.00 94.25 89 GLY A C 1
ATOM 653 O O . GLY A 1 89 ? -1.079 10.950 0.932 1.00 94.25 89 GLY A O 1
ATOM 654 N N . PHE A 1 90 ? -0.513 9.595 -0.771 1.00 90.69 90 PHE A N 1
ATOM 655 C CA . PHE A 1 90 ? -1.071 8.376 -0.188 1.00 90.69 90 PHE A CA 1
ATOM 656 C C . PHE A 1 90 ? -0.393 8.007 1.140 1.00 90.69 90 PHE A C 1
ATOM 658 O O . PHE A 1 90 ? -1.087 7.772 2.129 1.00 90.69 90 PHE A O 1
ATOM 665 N N . ILE A 1 91 ? 0.943 8.010 1.197 1.00 92.75 91 ILE A N 1
ATOM 666 C CA . ILE A 1 91 ? 1.697 7.699 2.423 1.00 92.75 91 ILE A CA 1
ATOM 667 C C . ILE A 1 91 ? 1.382 8.715 3.528 1.00 92.75 91 ILE A C 1
ATOM 669 O O . ILE A 1 91 ? 1.152 8.324 4.671 1.00 92.75 91 ILE A O 1
ATOM 673 N N . ALA A 1 92 ? 1.324 10.008 3.196 1.00 93.88 92 ALA A N 1
ATOM 674 C CA . ALA A 1 92 ? 0.990 11.061 4.151 1.00 93.88 92 ALA A CA 1
ATOM 675 C C . ALA A 1 92 ? -0.434 10.897 4.711 1.00 93.88 92 ALA A C 1
ATOM 677 O O . ALA A 1 92 ? -0.630 10.945 5.926 1.00 93.88 92 ALA A O 1
ATOM 678 N N . ALA A 1 93 ? -1.420 10.642 3.844 1.00 91.31 93 ALA A N 1
ATOM 679 C CA . ALA A 1 93 ? -2.797 10.384 4.261 1.00 91.31 93 ALA A CA 1
ATOM 680 C C . ALA A 1 93 ? -2.903 9.123 5.136 1.00 91.31 93 ALA A C 1
ATOM 682 O O . ALA A 1 93 ? -3.596 9.128 6.155 1.00 91.31 93 ALA A O 1
ATOM 683 N N . HIS A 1 94 ? -2.178 8.060 4.778 1.00 90.19 94 HIS A N 1
ATOM 684 C CA . HIS A 1 94 ? -2.121 6.837 5.570 1.00 90.19 94 HIS A CA 1
ATOM 685 C C . HIS A 1 94 ? -1.525 7.092 6.960 1.00 90.19 94 HIS A C 1
ATOM 687 O O . HIS A 1 94 ? -2.117 6.671 7.948 1.00 90.19 94 HIS A O 1
ATOM 693 N N . ALA A 1 95 ? -0.410 7.821 7.055 1.00 90.88 95 ALA A N 1
ATOM 694 C CA . ALA A 1 95 ? 0.253 8.114 8.326 1.00 90.88 95 ALA A CA 1
ATOM 695 C C . ALA A 1 95 ? -0.637 8.911 9.301 1.00 90.88 95 ALA A C 1
ATOM 697 O O . ALA A 1 95 ? -0.667 8.612 10.496 1.00 90.88 95 ALA A O 1
ATOM 698 N N . ILE A 1 96 ? -1.380 9.899 8.792 1.00 89.94 96 ILE A N 1
ATOM 699 C CA . ILE A 1 96 ? -2.273 10.742 9.606 1.00 89.94 96 ILE A CA 1
ATOM 700 C C . ILE A 1 96 ? -3.553 9.991 10.002 1.00 89.94 96 ILE A C 1
ATOM 702 O O . ILE A 1 96 ? -4.087 10.219 11.082 1.00 89.94 96 ILE A O 1
ATOM 706 N N . GLY A 1 97 ? -4.061 9.119 9.128 1.00 87.06 97 GLY A N 1
ATOM 707 C CA . GLY A 1 97 ? -5.289 8.364 9.360 1.00 87.06 97 GLY A CA 1
ATOM 708 C C . GLY A 1 97 ? -5.022 6.950 9.869 1.00 87.06 97 GLY A C 1
ATOM 709 O O . GLY A 1 97 ? -4.732 6.719 11.039 1.00 87.06 97 GLY A O 1
ATOM 710 N N . GLN A 1 98 ? -5.158 5.976 8.970 1.00 86.31 98 GLN A N 1
ATOM 711 C CA . GLN A 1 98 ? -5.179 4.547 9.305 1.00 86.31 98 GLN A CA 1
ATOM 712 C C . GLN A 1 98 ? -3.907 4.050 10.013 1.00 86.31 98 GLN A C 1
ATOM 714 O O . GLN A 1 98 ? -3.991 3.143 10.834 1.00 86.31 98 GLN A O 1
ATOM 719 N N . GLY A 1 99 ? -2.745 4.644 9.733 1.00 87.12 99 GLY A N 1
ATOM 720 C CA . GLY A 1 99 ? -1.460 4.239 10.303 1.00 87.12 99 GLY A CA 1
ATOM 721 C C . GLY A 1 99 ? -1.312 4.543 11.795 1.00 87.12 99 GLY A C 1
ATOM 722 O O . GLY A 1 99 ? -0.579 3.839 12.484 1.00 87.12 99 GLY A O 1
ATOM 723 N N . THR A 1 100 ? -2.020 5.550 12.311 1.00 87.56 100 THR A N 1
ATOM 724 C CA . THR A 1 100 ? -1.985 5.930 13.735 1.00 87.56 100 THR A CA 1
ATOM 725 C C . THR A 1 100 ? -3.286 5.587 14.453 1.00 87.56 100 THR A C 1
ATOM 727 O O . THR A 1 100 ? -3.250 5.030 15.550 1.00 87.56 100 THR A O 1
ATOM 730 N N . VAL A 1 101 ? -4.433 5.843 13.822 1.00 90.12 101 VAL A N 1
ATOM 731 C CA . VAL A 1 101 ? -5.758 5.667 14.438 1.00 90.12 101 VAL A CA 1
ATOM 732 C C . VAL A 1 101 ? -6.034 4.212 14.825 1.00 90.12 101 VAL A C 1
ATOM 734 O O . VAL A 1 101 ? -6.615 3.976 15.880 1.00 90.12 101 VAL A O 1
ATOM 737 N N . ILE A 1 102 ? -5.583 3.228 14.037 1.00 90.56 102 ILE A N 1
ATOM 738 C CA . ILE A 1 102 ? -5.849 1.807 14.321 1.00 90.56 102 ILE A CA 1
ATOM 739 C C . ILE A 1 102 ? -5.319 1.371 15.694 1.00 90.56 102 ILE A C 1
ATOM 741 O O . ILE A 1 102 ? -5.993 0.640 16.417 1.00 90.56 102 ILE A O 1
ATOM 745 N N . TRP A 1 103 ? -4.139 1.856 16.083 1.00 90.75 103 TRP A N 1
ATOM 746 C CA . TRP A 1 103 ? -3.487 1.471 17.334 1.00 90.75 103 TRP A CA 1
ATOM 747 C C . TRP A 1 103 ? -4.146 2.118 18.548 1.00 90.75 103 TRP A C 1
ATOM 749 O O . TRP A 1 103 ? -4.255 1.489 19.599 1.00 90.75 103 TRP A O 1
ATOM 759 N N . VAL A 1 104 ? -4.630 3.351 18.385 1.00 89.69 104 VAL A N 1
ATOM 760 C CA . VAL A 1 104 ? -5.429 4.043 19.403 1.00 89.69 104 VAL A CA 1
ATOM 761 C C . VAL A 1 104 ? -6.772 3.338 19.570 1.00 89.69 104 VAL A C 1
ATOM 763 O O . VAL A 1 104 ? -7.130 2.958 20.680 1.00 89.69 104 VAL A O 1
ATOM 766 N N . PHE A 1 105 ? -7.455 3.051 18.461 1.00 89.25 105 PHE A N 1
ATOM 767 C CA . PHE A 1 105 ? -8.767 2.413 18.464 1.00 89.25 105 PHE A CA 1
ATOM 768 C C . PHE A 1 105 ? -8.747 1.017 19.104 1.00 89.25 105 PHE A C 1
ATOM 770 O O . PHE A 1 105 ? -9.555 0.729 19.986 1.00 89.25 105 PHE A O 1
ATOM 777 N N . ILE A 1 106 ? -7.779 0.163 18.741 1.00 89.12 106 ILE A N 1
ATOM 778 C CA . ILE A 1 106 ? -7.579 -1.147 19.393 1.00 89.12 106 ILE A CA 1
ATOM 779 C C . ILE A 1 106 ? -7.332 -0.968 20.902 1.00 89.12 106 ILE A C 1
ATOM 781 O O . ILE A 1 106 ? -7.722 -1.812 21.705 1.00 89.12 106 ILE A O 1
ATOM 785 N N . GLY A 1 107 ? -6.702 0.132 21.311 1.00 86.94 107 GLY A N 1
ATOM 786 C CA . GLY A 1 107 ? -6.476 0.456 22.713 1.00 86.94 107 GLY A CA 1
ATOM 787 C C . GLY A 1 107 ? -7.715 0.933 23.474 1.00 86.94 107 GLY A C 1
ATOM 788 O O . GLY A 1 107 ? -7.701 0.835 24.702 1.00 86.94 107 GLY A O 1
ATOM 789 N N . GLU A 1 108 ? -8.739 1.438 22.789 1.00 88.56 108 GLU A N 1
ATOM 790 C CA . GLU A 1 108 ? -9.915 2.101 23.377 1.00 88.56 108 GLU A CA 1
ATOM 791 C C . GLU A 1 108 ? -11.194 1.257 23.306 1.00 88.56 108 GLU A C 1
ATOM 793 O O . GLU A 1 108 ? -12.091 1.443 24.123 1.00 88.56 108 GLU A O 1
ATOM 798 N N . ILE A 1 109 ? -11.276 0.304 22.373 1.00 87.56 109 ILE A N 1
ATOM 799 C CA . ILE A 1 109 ? -12.495 -0.487 22.142 1.00 87.56 109 ILE A CA 1
ATOM 800 C C . ILE A 1 109 ? -12.718 -1.603 23.176 1.00 87.56 109 ILE A C 1
ATOM 802 O O . ILE A 1 109 ? -13.847 -2.045 23.380 1.00 87.56 109 ILE A O 1
ATOM 806 N N . PHE A 1 110 ? -11.655 -2.091 23.824 1.00 87.31 110 PHE A N 1
ATOM 807 C CA . PHE A 1 110 ? -11.746 -3.225 24.746 1.00 87.31 110 PHE A CA 1
ATOM 808 C C . PHE A 1 110 ? -11.946 -2.786 26.207 1.00 87.31 110 PHE A C 1
ATOM 810 O O . PHE A 1 110 ? -11.285 -1.843 26.651 1.00 87.31 110 PHE A O 1
ATOM 817 N N . PRO A 1 111 ? -12.768 -3.516 26.993 1.00 83.94 111 PRO A N 1
ATOM 818 C CA . PRO A 1 111 ? -12.925 -3.278 28.427 1.00 83.94 111 PRO A CA 1
ATOM 819 C C . PRO A 1 111 ? -11.600 -3.408 29.180 1.00 83.94 111 PRO A C 1
ATOM 821 O O . PRO A 1 111 ? -10.763 -4.224 28.791 1.00 83.94 111 PRO A O 1
ATOM 824 N N . ASN A 1 112 ? -11.437 -2.689 30.296 1.00 84.31 112 ASN A N 1
ATOM 825 C CA . ASN A 1 112 ? -10.193 -2.690 31.082 1.00 84.31 112 ASN A CA 1
ATOM 826 C C . ASN A 1 112 ? -9.722 -4.107 31.453 1.00 84.31 112 ASN A C 1
ATOM 828 O O . ASN A 1 112 ? -8.545 -4.420 31.271 1.00 84.31 112 ASN A O 1
ATOM 832 N N . ASP A 1 113 ? -10.643 -4.983 31.858 1.00 85.31 113 ASP A N 1
ATOM 833 C CA . ASP A 1 113 ? -10.332 -6.354 32.289 1.00 85.31 113 ASP A CA 1
ATOM 834 C C . ASP A 1 113 ? -9.750 -7.236 31.173 1.00 85.31 113 ASP A C 1
ATOM 836 O O . ASP A 1 113 ? -8.946 -8.129 31.429 1.00 85.31 113 ASP A O 1
ATOM 840 N N . HIS A 1 114 ? -10.119 -6.971 29.916 1.00 85.88 114 HIS A N 1
ATOM 841 C CA . HIS A 1 114 ? -9.715 -7.771 28.752 1.00 85.88 114 HIS A CA 1
ATOM 842 C C . HIS A 1 114 ? -8.842 -6.989 27.768 1.00 85.88 114 HIS A C 1
ATOM 844 O O . HIS A 1 114 ? -8.496 -7.491 26.695 1.00 85.88 114 HIS A O 1
ATOM 850 N N . ARG A 1 115 ? -8.450 -5.766 28.129 1.00 88.12 115 ARG A N 1
ATOM 851 C CA . ARG A 1 115 ? -7.772 -4.821 27.242 1.00 88.12 115 ARG A CA 1
ATOM 852 C C . ARG A 1 115 ? -6.468 -5.380 26.689 1.00 88.12 115 ARG A C 1
ATOM 854 O O . ARG A 1 115 ? -6.224 -5.290 25.490 1.00 88.12 115 ARG A O 1
ATOM 861 N N . ALA A 1 116 ? -5.657 -6.003 27.542 1.00 91.12 116 ALA A N 1
ATOM 862 C CA . ALA A 1 116 ? -4.385 -6.594 27.131 1.00 91.12 116 ALA A CA 1
ATOM 863 C C . ALA A 1 116 ? -4.577 -7.742 26.121 1.00 91.12 116 ALA A C 1
ATOM 865 O O . ALA A 1 116 ? -3.878 -7.802 25.110 1.00 91.12 116 ALA A O 1
ATOM 866 N N . ALA A 1 117 ? -5.556 -8.622 26.358 1.00 92.75 117 ALA A N 1
ATOM 867 C CA . ALA A 1 117 ? -5.864 -9.730 25.456 1.00 92.75 117 ALA A CA 1
ATOM 868 C C . ALA A 1 117 ? -6.437 -9.235 24.117 1.00 92.75 117 ALA A C 1
ATOM 870 O O . ALA A 1 117 ? -6.014 -9.699 23.057 1.00 92.75 117 ALA A O 1
ATOM 871 N N . GLY A 1 118 ? -7.341 -8.252 24.155 1.00 92.00 118 GLY A N 1
ATOM 872 C CA . GLY A 1 118 ? -7.904 -7.621 22.962 1.00 92.00 118 GLY A CA 1
ATOM 873 C C . GLY A 1 118 ? -6.846 -6.919 22.107 1.00 92.00 118 GLY A C 1
ATOM 874 O O . GLY A 1 118 ? -6.806 -7.113 20.892 1.00 92.00 118 GLY A O 1
ATOM 875 N N . GLN A 1 119 ? -5.917 -6.188 22.733 1.00 93.50 119 GLN A N 1
ATOM 876 C CA . GLN A 1 119 ? -4.788 -5.563 22.034 1.00 93.50 119 GLN A CA 1
ATOM 877 C C . GLN A 1 119 ? -3.853 -6.589 21.390 1.00 93.50 119 GLN A C 1
ATOM 879 O O . GLN A 1 119 ? -3.431 -6.399 20.245 1.00 93.50 119 GLN A O 1
ATOM 884 N N . ALA A 1 120 ? -3.545 -7.684 22.093 1.00 94.56 120 ALA A N 1
ATOM 885 C CA . ALA A 1 120 ? -2.721 -8.759 21.552 1.00 94.56 120 ALA A CA 1
ATOM 886 C C . ALA A 1 120 ? -3.392 -9.423 20.340 1.00 94.56 120 ALA A C 1
ATOM 888 O O . ALA A 1 120 ? -2.752 -9.583 19.300 1.00 94.56 120 ALA A O 1
ATOM 889 N N . LEU A 1 121 ? -4.687 -9.743 20.437 1.00 94.88 121 LEU A N 1
ATOM 890 C CA . LEU A 1 121 ? -5.454 -10.339 19.342 1.00 94.88 121 LEU A CA 1
ATOM 891 C C . LEU A 1 121 ? -5.566 -9.394 18.137 1.00 94.88 121 LEU A C 1
ATOM 893 O O . LEU A 1 121 ? -5.343 -9.819 17.000 1.00 94.88 121 LEU A O 1
ATOM 897 N N . GLY A 1 122 ? -5.870 -8.115 18.376 1.00 93.25 122 GLY A N 1
ATOM 898 C CA . GLY A 1 122 ? -5.957 -7.096 17.329 1.00 93.25 122 GLY A CA 1
ATOM 899 C C . GLY A 1 122 ? -4.626 -6.915 16.601 1.00 93.25 122 GLY A C 1
ATOM 900 O O . GLY A 1 122 ? -4.574 -6.974 15.372 1.00 93.25 122 GLY A O 1
ATOM 901 N N . SER A 1 123 ? -3.531 -6.800 17.356 1.00 94.25 123 SER A N 1
ATOM 902 C CA . SER A 1 123 ? -2.182 -6.671 16.794 1.00 94.25 123 SER A CA 1
ATOM 903 C C . SER A 1 123 ? -1.763 -7.925 16.027 1.00 94.25 123 SER A C 1
ATOM 905 O O . SER A 1 123 ? -1.236 -7.821 14.921 1.00 94.25 123 SER A O 1
ATOM 907 N N . ALA A 1 124 ? -2.020 -9.118 16.569 1.00 96.31 124 ALA A N 1
ATOM 908 C CA . ALA A 1 124 ? -1.704 -10.375 15.895 1.00 96.31 124 ALA A CA 1
ATOM 909 C C . ALA A 1 124 ? -2.465 -10.508 14.570 1.00 96.31 124 ALA A C 1
ATOM 911 O O . ALA A 1 124 ? -1.865 -10.831 13.547 1.00 96.31 124 ALA A O 1
ATOM 912 N N . THR A 1 125 ? -3.762 -10.190 14.568 1.00 95.75 125 THR A N 1
ATOM 913 C CA . THR A 1 125 ? -4.590 -10.205 13.353 1.00 95.75 125 THR A CA 1
ATOM 914 C C . THR A 1 125 ? -4.046 -9.231 12.310 1.00 95.75 125 THR A C 1
ATOM 916 O O . THR A 1 125 ? -3.889 -9.602 11.147 1.00 95.75 125 THR A O 1
ATOM 919 N N . HIS A 1 126 ? -3.685 -8.013 12.727 1.00 94.62 126 HIS A N 1
ATOM 920 C CA . HIS A 1 126 ? -3.072 -7.019 11.848 1.00 94.62 126 HIS A CA 1
ATOM 921 C C . HIS A 1 126 ? -1.784 -7.548 11.198 1.00 94.62 126 HIS A C 1
ATOM 923 O O . HIS A 1 126 ? -1.656 -7.512 9.974 1.00 94.62 126 HIS A O 1
ATOM 929 N N . TRP A 1 127 ? -0.858 -8.095 11.992 1.00 96.50 127 TRP A N 1
ATOM 930 C CA . TRP A 1 127 ? 0.419 -8.601 11.483 1.00 96.50 127 TRP A CA 1
ATOM 931 C C . TRP A 1 127 ? 0.271 -9.829 10.584 1.00 96.50 127 TRP A C 1
ATOM 933 O O . TRP A 1 127 ? 0.963 -9.924 9.570 1.00 96.50 127 TRP A O 1
ATOM 943 N N . VAL A 1 128 ? -0.647 -10.746 10.900 1.00 97.94 128 VAL A N 1
ATOM 944 C CA . VAL A 1 128 ? -0.936 -11.907 10.045 1.00 97.94 128 VAL A CA 1
ATOM 945 C C . VAL A 1 128 ? -1.487 -11.452 8.695 1.00 97.94 128 VAL A C 1
ATOM 947 O O . VAL A 1 128 ? -0.972 -11.867 7.656 1.00 97.94 128 VAL A O 1
ATOM 950 N N . CYS A 1 129 ? -2.476 -10.556 8.684 1.00 95.25 129 CYS A N 1
ATOM 951 C CA . CYS A 1 129 ? -3.024 -10.006 7.445 1.00 95.25 129 CYS A CA 1
ATOM 952 C C . CYS A 1 129 ? -1.962 -9.243 6.637 1.00 95.25 129 CYS A C 1
ATOM 954 O O . CYS A 1 129 ? -1.883 -9.413 5.420 1.00 95.25 129 CYS A O 1
ATOM 956 N N . ALA A 1 130 ? -1.108 -8.455 7.300 1.00 94.75 130 ALA A N 1
ATOM 957 C CA . ALA A 1 130 ? -0.009 -7.740 6.653 1.00 94.75 130 ALA A CA 1
ATOM 958 C C . ALA A 1 130 ? 0.998 -8.701 6.000 1.00 94.75 130 ALA A C 1
ATOM 960 O O . ALA A 1 130 ? 1.415 -8.479 4.860 1.00 94.75 130 ALA A O 1
ATOM 961 N N . ALA A 1 131 ? 1.351 -9.796 6.681 1.00 97.25 131 ALA A N 1
ATOM 962 C CA . ALA A 1 131 ? 2.235 -10.821 6.136 1.00 97.25 131 ALA A CA 1
ATOM 963 C C . ALA A 1 131 ? 1.607 -11.506 4.915 1.00 97.25 131 ALA A C 1
ATOM 965 O O . ALA A 1 131 ? 2.234 -11.572 3.859 1.00 97.25 131 ALA A O 1
ATOM 966 N N . VAL A 1 132 ? 0.351 -11.951 5.028 1.00 97.38 132 VAL A N 1
ATOM 967 C CA . VAL A 1 132 ? -0.388 -12.577 3.920 1.00 97.38 132 VAL A CA 1
ATOM 968 C C . VAL A 1 132 ? -0.429 -11.655 2.703 1.00 97.38 132 VAL A C 1
ATOM 970 O O . VAL A 1 132 ? -0.093 -12.085 1.600 1.00 97.38 132 VAL A O 1
ATOM 973 N N . LEU A 1 133 ? -0.772 -10.379 2.893 1.00 94.25 133 LEU A N 1
ATOM 974 C CA . LEU A 1 133 ? -0.831 -9.417 1.796 1.00 94.25 133 LEU A CA 1
ATOM 975 C C . LEU A 1 133 ? 0.546 -9.195 1.156 1.00 94.25 133 LEU A C 1
ATOM 977 O O . LEU A 1 133 ? 0.652 -9.161 -0.068 1.00 94.25 133 LEU A O 1
ATOM 981 N N . SER A 1 134 ? 1.601 -9.114 1.971 1.00 94.69 134 SER A N 1
ATOM 982 C CA . SER A 1 134 ? 2.979 -8.948 1.493 1.00 94.69 134 SER A CA 1
ATOM 983 C C . SER A 1 134 ? 3.453 -10.134 0.649 1.00 94.69 134 SER A C 1
ATOM 985 O O . SER A 1 134 ? 4.180 -9.937 -0.322 1.00 94.69 134 SER A O 1
ATOM 987 N N . PHE A 1 135 ? 3.016 -11.357 0.971 1.00 96.12 135 PHE A N 1
ATOM 988 C CA . PHE A 1 135 ? 3.324 -12.549 0.175 1.00 96.12 135 PHE A CA 1
ATOM 989 C C . PHE A 1 135 ? 2.470 -12.667 -1.089 1.00 96.12 135 PHE A C 1
ATOM 991 O O . PHE A 1 135 ? 2.972 -13.088 -2.130 1.00 96.12 135 PHE A O 1
ATOM 998 N N . LEU A 1 136 ? 1.188 -12.303 -1.019 1.00 94.44 136 LEU A N 1
ATOM 999 C CA . LEU A 1 136 ? 0.274 -12.428 -2.155 1.00 94.44 136 LEU A CA 1
ATOM 1000 C C . LEU A 1 136 ? 0.468 -11.329 -3.201 1.00 94.44 136 LEU A C 1
ATOM 1002 O O . LEU A 1 136 ? 0.248 -11.582 -4.383 1.00 94.44 136 LEU A O 1
ATOM 1006 N N . PHE A 1 137 ? 0.889 -10.126 -2.804 1.00 92.44 137 PHE A N 1
ATOM 1007 C CA . PHE A 1 137 ? 0.991 -8.993 -3.723 1.00 92.44 137 PHE A CA 1
ATOM 1008 C C . PHE A 1 137 ? 1.948 -9.243 -4.909 1.00 92.44 137 PHE A C 1
ATOM 1010 O O . PHE A 1 137 ? 1.527 -9.023 -6.046 1.00 92.44 137 PHE A O 1
ATOM 1017 N N . PRO A 1 138 ? 3.179 -9.771 -4.727 1.00 93.88 138 PRO A N 1
ATOM 1018 C CA . PRO A 1 138 ? 4.056 -10.102 -5.852 1.00 93.88 138 PRO A CA 1
ATOM 1019 C C . PRO A 1 138 ? 3.475 -11.172 -6.781 1.00 93.88 138 PRO A C 1
ATOM 1021 O O . PRO A 1 138 ? 3.675 -11.099 -7.990 1.00 93.88 138 PRO A O 1
ATOM 1024 N N . ILE A 1 139 ? 2.746 -12.148 -6.231 1.00 94.25 139 ILE A N 1
ATOM 1025 C CA . ILE A 1 139 ? 2.079 -13.196 -7.016 1.00 94.25 139 ILE A CA 1
ATOM 1026 C C . ILE A 1 139 ? 0.958 -12.566 -7.850 1.00 94.25 139 ILE A C 1
ATOM 1028 O O . ILE A 1 139 ? 0.860 -12.813 -9.048 1.00 94.25 139 ILE A O 1
ATOM 1032 N N . ALA A 1 140 ? 0.152 -11.687 -7.253 1.00 92.69 140 ALA A N 1
ATOM 1033 C CA . ALA A 1 140 ? -0.897 -10.968 -7.966 1.00 92.69 140 ALA A CA 1
ATOM 1034 C C . ALA A 1 140 ? -0.327 -10.098 -9.102 1.00 92.69 140 ALA A C 1
ATOM 1036 O O . ALA A 1 140 ? -0.869 -10.103 -10.203 1.00 92.69 140 ALA A O 1
ATOM 1037 N N . MET A 1 141 ? 0.805 -9.428 -8.879 1.00 92.00 141 MET A N 1
ATOM 1038 C CA . MET A 1 141 ? 1.490 -8.627 -9.903 1.00 92.00 141 MET A CA 1
ATOM 1039 C C . MET A 1 141 ? 2.005 -9.441 -11.103 1.00 92.00 141 MET A C 1
ATOM 1041 O O . MET A 1 141 ? 2.260 -8.859 -12.152 1.00 92.00 141 MET A O 1
ATOM 1045 N N . GLN A 1 142 ? 2.162 -10.764 -10.978 1.00 92.81 142 GLN A N 1
ATOM 1046 C CA . GLN A 1 142 ? 2.531 -11.639 -12.102 1.00 92.81 142 GLN A CA 1
ATOM 1047 C C . GLN A 1 142 ? 1.324 -12.062 -12.948 1.00 92.81 142 GLN A C 1
ATOM 1049 O O . GLN A 1 142 ? 1.491 -12.456 -14.099 1.00 92.81 142 GLN A O 1
ATOM 1054 N N . HIS A 1 143 ? 0.116 -12.004 -12.383 1.00 91.50 143 HIS A N 1
ATOM 1055 C CA . HIS A 1 143 ? -1.104 -12.500 -13.023 1.00 91.50 143 HIS A CA 1
ATOM 1056 C C . HIS A 1 143 ? -2.074 -11.393 -13.450 1.00 91.50 143 HIS A C 1
ATOM 1058 O O . HIS A 1 143 ? -2.931 -11.639 -14.296 1.00 91.50 143 HIS A O 1
ATOM 1064 N N . PHE A 1 144 ? -1.955 -10.191 -12.884 1.00 91.12 144 PHE A N 1
ATOM 1065 C CA . PHE A 1 144 ? -2.850 -9.068 -13.145 1.00 91.12 144 PHE A CA 1
ATOM 1066 C C . PHE A 1 144 ? -2.082 -7.839 -13.618 1.00 91.12 144 PHE A C 1
ATOM 1068 O O . PHE A 1 144 ? -0.979 -7.556 -13.151 1.00 91.12 144 PHE A O 1
ATOM 1075 N N . GLU A 1 145 ? -2.708 -7.056 -14.497 1.00 89.06 145 GLU A N 1
ATOM 1076 C CA . GLU A 1 145 ? -2.179 -5.744 -14.850 1.00 89.06 145 GLU A CA 1
ATOM 1077 C C . GLU A 1 145 ? -2.158 -4.821 -13.619 1.00 89.06 145 GLU A C 1
ATOM 1079 O O . GLU A 1 145 ? -3.144 -4.768 -12.869 1.00 89.06 145 GLU A O 1
ATOM 1084 N N . PRO A 1 146 ? -1.091 -4.020 -13.427 1.00 86.06 146 PRO A N 1
ATOM 1085 C CA . PRO A 1 146 ? -0.960 -3.155 -12.257 1.00 86.06 146 PRO A CA 1
ATOM 1086 C C . PRO A 1 146 ? -2.156 -2.215 -12.064 1.00 86.06 146 PRO A C 1
ATOM 1088 O O . PRO A 1 146 ? -2.609 -2.010 -10.941 1.00 86.06 146 PRO A O 1
ATOM 1091 N N . GLY A 1 147 ? -2.707 -1.672 -13.157 1.00 87.94 147 GLY A N 1
ATOM 1092 C CA . GLY A 1 147 ? -3.847 -0.752 -13.107 1.00 87.94 147 GLY A CA 1
ATOM 1093 C C . GLY A 1 147 ? -5.101 -1.376 -12.490 1.00 87.94 147 GLY A C 1
ATOM 1094 O O . GLY A 1 147 ? -5.764 -0.734 -11.675 1.00 87.94 147 GLY A O 1
ATOM 1095 N N . VAL A 1 148 ? -5.391 -2.640 -12.812 1.00 91.69 148 VAL A N 1
ATOM 1096 C CA . VAL A 1 148 ? -6.532 -3.376 -12.244 1.00 91.69 148 VAL A CA 1
ATOM 1097 C C . VAL A 1 148 ? -6.309 -3.633 -10.757 1.00 91.69 148 VAL A C 1
ATOM 1099 O O . VAL A 1 148 ? -7.213 -3.417 -9.950 1.00 91.69 148 VAL A O 1
ATOM 1102 N N . LEU A 1 149 ? -5.092 -4.034 -10.380 1.00 92.06 149 LEU A N 1
ATOM 1103 C CA . LEU A 1 149 ? -4.752 -4.336 -8.993 1.00 92.06 149 LEU A CA 1
ATOM 1104 C C . LEU A 1 149 ? -4.830 -3.082 -8.104 1.00 92.06 149 LEU A C 1
ATOM 1106 O O . LEU A 1 149 ? -5.461 -3.105 -7.046 1.00 92.06 149 LEU A O 1
ATOM 1110 N N . PHE A 1 150 ? -4.266 -1.957 -8.555 1.00 89.94 150 PHE A N 1
ATOM 1111 C CA . PHE A 1 150 ? -4.384 -0.680 -7.846 1.00 89.94 150 PHE A CA 1
ATOM 1112 C C . PHE A 1 150 ? -5.829 -0.168 -7.804 1.00 89.94 150 PHE A C 1
ATOM 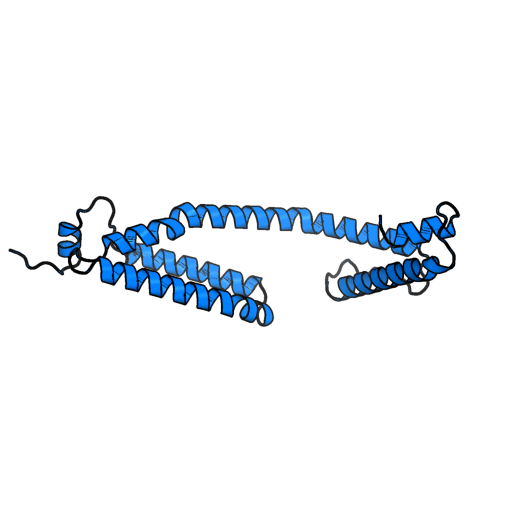1114 O O . PHE A 1 150 ? -6.253 0.351 -6.772 1.00 89.94 150 PHE A O 1
ATOM 1121 N N . GLY A 1 151 ? -6.603 -0.353 -8.878 1.00 92.62 151 GLY A N 1
ATOM 1122 C CA . GLY A 1 151 ? -8.031 -0.025 -8.904 1.00 92.62 151 GLY A CA 1
ATOM 1123 C C . GLY A 1 151 ? -8.836 -0.822 -7.875 1.00 92.62 151 GLY A C 1
ATOM 1124 O O . GLY A 1 151 ? -9.656 -0.251 -7.156 1.00 92.62 151 GLY A O 1
ATOM 1125 N N . PHE A 1 152 ? -8.547 -2.118 -7.734 1.00 94.00 152 PHE A N 1
ATOM 1126 C CA . PHE A 1 152 ? -9.142 -2.968 -6.704 1.00 94.00 152 PHE A CA 1
ATOM 1127 C C . PHE A 1 152 ? -8.829 -2.462 -5.289 1.00 94.00 152 PHE A C 1
ATOM 1129 O O . PHE A 1 152 ? -9.746 -2.293 -4.484 1.00 94.00 152 PHE A O 1
ATOM 1136 N N . PHE A 1 153 ? -7.564 -2.154 -4.983 1.00 91.81 153 PHE A N 1
ATOM 1137 C CA . PHE A 1 153 ? -7.197 -1.618 -3.667 1.00 91.81 153 PHE A CA 1
ATOM 1138 C C . PHE A 1 153 ? -7.820 -0.246 -3.397 1.00 91.81 153 PHE A C 1
ATOM 1140 O O . PHE A 1 153 ? -8.290 -0.000 -2.287 1.00 91.81 153 PHE A O 1
ATOM 1147 N N . ALA A 1 154 ? -7.889 0.629 -4.403 1.00 92.62 154 ALA A N 1
ATOM 1148 C CA . ALA A 1 154 ? -8.564 1.918 -4.279 1.00 92.62 154 ALA A CA 1
ATOM 1149 C C . ALA A 1 154 ? -10.056 1.743 -3.954 1.00 92.62 154 ALA A C 1
ATOM 1151 O O . ALA A 1 154 ? -10.576 2.403 -3.055 1.00 92.62 154 ALA A O 1
ATOM 1152 N N . PHE A 1 155 ? -10.733 0.806 -4.621 1.00 96.06 155 PHE A N 1
ATOM 1153 C CA . PHE A 1 155 ? -12.119 0.462 -4.311 1.00 96.06 155 PHE A CA 1
ATOM 1154 C C . PHE A 1 155 ? -12.274 -0.092 -2.884 1.00 96.06 155 PHE A C 1
ATOM 1156 O O . PHE A 1 155 ? -13.160 0.344 -2.148 1.00 96.06 155 PHE A O 1
ATOM 1163 N N . MET A 1 156 ? -11.374 -0.978 -2.447 1.00 94.94 156 MET A N 1
ATOM 1164 C CA . MET A 1 156 ? -11.364 -1.486 -1.069 1.00 94.94 156 MET A CA 1
ATOM 1165 C C . MET A 1 156 ? -11.161 -0.371 -0.032 1.00 94.94 156 MET A C 1
ATOM 1167 O O . MET A 1 156 ? -11.785 -0.411 1.024 1.00 94.94 156 MET A O 1
ATOM 1171 N N . MET A 1 157 ? -10.360 0.660 -0.328 1.00 92.94 157 MET A N 1
ATOM 1172 C CA . MET A 1 157 ? -10.221 1.829 0.554 1.00 92.94 157 MET A CA 1
ATOM 1173 C C . MET A 1 157 ? -11.526 2.621 0.692 1.00 92.94 157 MET A C 1
ATOM 1175 O O . MET A 1 157 ? -11.835 3.102 1.781 1.00 92.94 157 MET A O 1
ATOM 1179 N N . VAL A 1 158 ? -12.322 2.730 -0.376 1.00 95.06 158 VAL A N 1
ATOM 1180 C CA . VAL A 1 158 ? -13.650 3.363 -0.306 1.00 95.06 158 VAL A CA 1
ATOM 1181 C C . VAL A 1 158 ? -14.597 2.536 0.562 1.00 95.06 158 VAL A C 1
ATOM 1183 O O . VAL A 1 158 ? -15.276 3.097 1.420 1.00 95.06 158 VAL A O 1
ATOM 1186 N N . LEU A 1 159 ? -14.614 1.209 0.398 1.00 95.75 159 LEU A N 1
ATOM 1187 C CA . LEU A 1 159 ? -15.415 0.332 1.259 1.00 95.75 159 LEU A CA 1
ATOM 1188 C C . LEU A 1 159 ? -14.991 0.432 2.727 1.00 95.75 159 LEU A C 1
ATOM 1190 O O . LEU A 1 159 ? -15.850 0.534 3.602 1.00 95.75 159 LEU A O 1
ATOM 1194 N N . GLN A 1 160 ? -13.683 0.469 2.992 1.00 93.31 160 GLN A N 1
ATOM 1195 C CA . GLN A 1 160 ? -13.149 0.681 4.334 1.00 93.31 160 GLN A CA 1
ATOM 1196 C C . GLN A 1 160 ? -13.628 2.014 4.916 1.00 93.31 160 GLN A C 1
ATOM 1198 O O . GLN A 1 160 ? -14.049 2.058 6.068 1.00 93.31 160 GLN A O 1
ATOM 1203 N N . LEU A 1 161 ? -13.604 3.096 4.134 1.00 92.50 161 LEU A N 1
ATOM 1204 C CA . LEU A 1 161 ? -14.098 4.399 4.579 1.00 92.50 161 LEU A CA 1
ATOM 1205 C C . LEU A 1 161 ? -15.591 4.350 4.933 1.00 92.50 161 LEU A C 1
ATOM 1207 O O . LEU A 1 161 ? -15.982 4.857 5.982 1.00 92.50 161 LEU A O 1
ATOM 1211 N N . VAL A 1 162 ? -16.416 3.715 4.094 1.00 95.56 162 VAL A N 1
ATOM 1212 C CA . VAL A 1 162 ? -17.851 3.537 4.370 1.00 95.56 162 VAL A CA 1
ATOM 1213 C C . VAL A 1 162 ? -18.058 2.745 5.659 1.00 95.56 162 VAL A C 1
ATOM 1215 O O . VAL A 1 162 ? -18.865 3.146 6.497 1.00 95.56 162 VAL A O 1
ATOM 1218 N N . TRP A 1 163 ? -17.309 1.659 5.852 1.00 93.88 163 TRP A N 1
ATOM 1219 C CA . TRP A 1 163 ? -17.368 0.857 7.072 1.00 93.88 163 TRP A CA 1
ATOM 1220 C C . TRP A 1 163 ? -16.984 1.675 8.313 1.00 93.88 163 TRP A C 1
ATOM 1222 O O . TRP A 1 163 ? -17.726 1.674 9.292 1.00 93.88 163 TRP A O 1
ATOM 1232 N N . VAL A 1 164 ? -15.894 2.448 8.253 1.00 91.44 164 VAL A N 1
ATOM 1233 C CA . VAL A 1 164 ? -15.463 3.316 9.363 1.00 91.44 164 VAL A CA 1
ATOM 1234 C C . VAL A 1 164 ? -16.537 4.344 9.719 1.00 91.44 164 VAL A C 1
ATOM 1236 O O . VAL A 1 164 ? -16.853 4.511 10.888 1.00 91.44 164 VAL A O 1
ATOM 1239 N N . VAL A 1 165 ? -17.136 5.012 8.732 1.00 90.56 165 VAL A N 1
ATOM 1240 C CA . VAL A 1 165 ? -18.132 6.067 8.994 1.00 90.56 165 VAL A CA 1
ATOM 1241 C C . VAL A 1 165 ? -19.453 5.512 9.541 1.00 90.56 165 VAL A C 1
ATOM 1243 O O . VAL A 1 165 ? -20.169 6.225 10.239 1.00 90.56 165 VAL A O 1
ATOM 1246 N N . THR A 1 166 ? -19.803 4.265 9.217 1.00 90.81 166 THR A N 1
ATOM 1247 C CA . THR A 1 166 ? -21.128 3.702 9.539 1.00 90.81 166 THR A CA 1
ATOM 1248 C C . THR A 1 166 ? -21.140 2.758 10.735 1.00 90.81 166 THR A C 1
ATOM 1250 O O . THR A 1 166 ? -22.143 2.707 11.443 1.00 90.81 166 THR A O 1
ATOM 1253 N N . LEU A 1 167 ? -20.069 1.991 10.950 1.00 88.94 167 LEU A N 1
ATOM 1254 C CA . LEU A 1 167 ? -20.049 0.873 11.900 1.00 88.94 167 LEU A CA 1
ATOM 1255 C C . LEU A 1 167 ? -19.051 1.059 13.042 1.00 88.94 167 LEU A C 1
ATOM 1257 O O . LEU A 1 167 ? -19.198 0.408 14.075 1.00 88.94 167 LEU A O 1
ATOM 1261 N N . VAL A 1 168 ? -18.042 1.917 12.879 1.00 88.19 168 VAL A N 1
ATOM 1262 C CA . VAL A 1 168 ? -17.043 2.152 13.924 1.00 88.19 168 VAL A CA 1
ATOM 1263 C C . VAL A 1 168 ? -17.536 3.263 14.855 1.00 88.19 168 VAL A C 1
ATOM 1265 O O . VAL A 1 168 ? -17.763 4.380 14.387 1.00 88.19 168 VAL A O 1
ATOM 1268 N N . PRO A 1 169 ? -17.715 2.993 16.162 1.00 85.25 169 PRO A N 1
ATOM 1269 C CA . PRO A 1 169 ? -18.103 4.029 17.108 1.00 85.25 169 PRO A CA 1
ATOM 1270 C C . PRO A 1 169 ? -16.962 5.035 17.294 1.00 85.25 169 PRO A C 1
ATOM 1272 O O . PRO A 1 169 ? -15.793 4.662 17.351 1.00 85.25 169 PRO A O 1
ATOM 1275 N N . GLU A 1 170 ? -17.309 6.316 17.421 1.00 87.00 170 GLU A N 1
ATOM 1276 C CA . GLU A 1 170 ? -16.350 7.362 17.779 1.00 87.00 170 GLU A CA 1
ATOM 1277 C C . GLU A 1 170 ? -15.871 7.147 19.219 1.00 87.00 170 GLU A C 1
ATOM 1279 O O . GLU A 1 170 ? -16.693 7.052 20.134 1.00 87.00 170 GLU A O 1
ATOM 1284 N N . THR A 1 171 ? -14.553 7.075 19.414 1.00 87.19 171 THR A N 1
ATOM 1285 C CA . THR A 1 171 ? -13.913 6.837 20.717 1.00 87.19 171 THR A CA 1
ATOM 1286 C C . THR A 1 171 ? -13.265 8.090 21.305 1.00 87.19 171 THR A C 1
ATOM 1288 O O . THR A 1 171 ? -12.919 8.125 22.488 1.00 87.19 171 THR A O 1
ATOM 1291 N N . LYS A 1 172 ? -13.154 9.167 20.518 1.00 83.88 172 LYS A N 1
ATOM 1292 C CA . LYS A 1 172 ? -12.461 10.392 20.911 1.00 83.88 172 LYS A CA 1
ATOM 1293 C C . LYS A 1 172 ? -13.073 11.048 22.149 1.00 83.88 172 LYS A C 1
ATOM 1295 O O . LYS A 1 172 ? -14.192 11.557 22.125 1.00 83.88 172 LYS A O 1
ATOM 1300 N N . GLY A 1 173 ? -12.254 11.154 23.195 1.00 80.50 173 GLY A N 1
ATOM 1301 C CA . GLY A 1 173 ? -12.576 11.908 24.409 1.00 80.50 173 GLY A CA 1
ATOM 1302 C C . GLY A 1 173 ? -13.598 11.229 25.321 1.00 80.50 173 GLY A C 1
ATOM 1303 O O . GLY A 1 173 ? -14.124 11.891 26.211 1.00 80.50 173 GLY A O 1
ATOM 1304 N N . ILE A 1 174 ? -13.878 9.942 25.107 1.00 82.06 174 ILE A N 1
ATOM 1305 C CA . ILE A 1 174 ? -14.791 9.160 25.941 1.00 82.06 174 ILE A CA 1
ATOM 1306 C C . ILE A 1 174 ? -13.954 8.335 26.932 1.00 82.06 174 ILE A C 1
ATOM 1308 O O . ILE A 1 174 ? -13.057 7.610 26.496 1.00 82.06 174 ILE A O 1
ATOM 1312 N N . PRO A 1 175 ? -14.209 8.429 28.251 1.00 83.25 175 PRO A N 1
ATOM 1313 C CA . PRO A 1 175 ? -13.578 7.558 29.240 1.00 83.2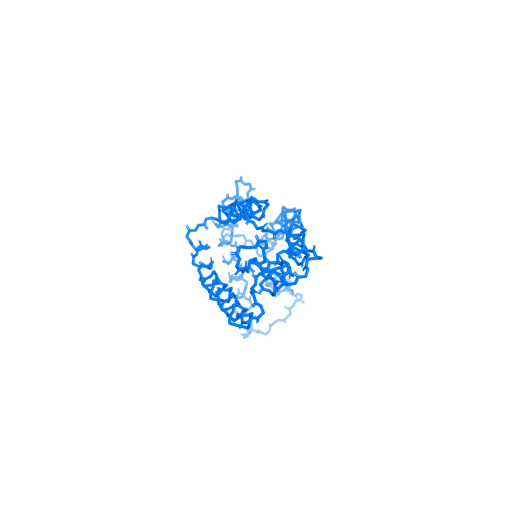5 175 PRO A CA 1
ATOM 1314 C C . PRO A 1 175 ? -13.843 6.075 28.944 1.00 83.25 175 PRO A C 1
ATOM 1316 O O . PRO A 1 175 ? -14.906 5.708 28.443 1.00 83.25 175 PRO A O 1
ATOM 1319 N N . LEU A 1 176 ? -12.893 5.199 29.277 1.00 75.25 176 LEU A N 1
ATOM 1320 C CA . LEU A 1 176 ? -12.986 3.762 28.975 1.00 75.25 176 LEU A CA 1
ATOM 1321 C C . LEU A 1 176 ? -14.187 3.094 29.658 1.00 75.25 176 LEU A C 1
ATOM 1323 O O . LEU A 1 176 ? -14.756 2.142 29.125 1.00 75.25 176 LEU A O 1
ATOM 1327 N N . GLU A 1 177 ? -14.580 3.593 30.825 1.00 75.69 177 GLU A N 1
ATOM 1328 C CA . GLU A 1 177 ? -15.734 3.122 31.587 1.00 75.69 177 GLU A CA 1
ATOM 1329 C C . GLU A 1 177 ? -17.044 3.436 30.846 1.00 75.69 177 GLU A C 1
ATOM 1331 O O . GLU A 1 177 ? -17.909 2.574 30.700 1.00 75.69 177 GLU A O 1
ATOM 1336 N N . GLU A 1 178 ? -17.158 4.645 30.287 1.00 77.25 178 GLU A N 1
ATOM 1337 C CA . GLU A 1 178 ? -18.309 5.053 29.473 1.00 77.25 178 GLU A CA 1
ATOM 1338 C C . GLU A 1 178 ? -18.342 4.333 28.120 1.00 77.25 178 GLU A C 1
ATOM 1340 O O . GLU A 1 178 ? -19.421 4.058 27.589 1.00 77.25 178 GLU A O 1
ATOM 1345 N N . MET A 1 179 ? -17.177 3.986 27.562 1.00 82.88 179 MET A N 1
ATOM 1346 C CA . MET A 1 179 ? -17.093 3.205 26.327 1.00 82.88 179 MET A CA 1
ATOM 1347 C C . MET A 1 179 ? -17.729 1.820 26.497 1.00 82.88 179 MET A C 1
ATOM 1349 O O . MET A 1 179 ? -18.486 1.377 25.636 1.00 82.88 179 MET A O 1
ATOM 1353 N N . GLN A 1 180 ? -17.499 1.162 27.636 1.00 78.06 180 GLN A N 1
ATOM 1354 C CA . GLN A 1 180 ? -18.112 -0.136 27.942 1.00 78.06 180 GLN A CA 1
ATOM 1355 C C . GLN A 1 180 ? -19.640 -0.044 28.036 1.00 78.06 180 GLN A C 1
ATOM 1357 O O . GLN A 1 180 ? -20.335 -0.917 27.513 1.00 78.06 180 GLN A O 1
ATOM 1362 N N . ALA A 1 181 ? -20.166 1.027 28.640 1.00 76.75 181 ALA A N 1
ATOM 1363 C CA . ALA A 1 181 ? -21.605 1.280 28.692 1.00 76.75 181 ALA A CA 1
ATOM 1364 C C . ALA A 1 181 ? -22.194 1.528 27.290 1.00 76.75 181 ALA A C 1
ATOM 1366 O O . ALA A 1 181 ? -23.225 0.955 26.943 1.00 76.75 181 ALA A O 1
ATOM 1367 N N . ARG A 1 182 ? -21.512 2.307 26.436 1.00 78.56 182 ARG A N 1
ATOM 1368 C CA . ARG A 1 182 ? -21.941 2.558 25.042 1.00 78.56 182 ARG A CA 1
ATOM 1369 C C . ARG A 1 182 ? -21.924 1.312 24.163 1.00 78.56 182 ARG A C 1
ATOM 1371 O O . ARG A 1 182 ? -22.736 1.206 23.248 1.00 78.56 182 ARG A O 1
ATOM 1378 N N . LEU A 1 183 ? -21.010 0.386 24.435 1.00 80.31 183 LEU A N 1
ATOM 1379 C CA . LEU A 1 183 ? -20.940 -0.911 23.762 1.00 80.31 183 LEU A CA 1
ATOM 1380 C C . LEU A 1 183 ? -21.954 -1.927 24.322 1.00 80.31 183 LEU A C 1
ATOM 1382 O O . LEU A 1 183 ? -22.056 -3.027 23.784 1.00 80.31 183 LEU A O 1
ATOM 1386 N N . GLY A 1 184 ? -22.703 -1.577 25.378 1.00 74.69 184 GLY A N 1
ATOM 1387 C CA . GLY A 1 184 ? -23.698 -2.447 26.012 1.00 74.69 184 GLY A CA 1
ATOM 1388 C C . GLY A 1 184 ? -23.100 -3.578 26.854 1.00 74.69 184 GLY A C 1
ATOM 1389 O O . GLY A 1 184 ? -23.737 -4.614 27.013 1.00 74.69 184 GLY A O 1
ATOM 1390 N N . ILE A 1 185 ? -21.866 -3.411 27.347 1.00 70.81 185 ILE A N 1
ATOM 1391 C CA . ILE A 1 185 ? -21.113 -4.442 28.084 1.00 70.81 185 ILE A CA 1
ATOM 1392 C C . ILE A 1 185 ? -21.234 -4.258 29.609 1.00 70.81 185 ILE A C 1
ATOM 1394 O O . ILE A 1 185 ? -21.115 -5.229 30.350 1.00 70.81 185 ILE A O 1
ATOM 1398 N N . ALA A 1 186 ? -21.474 -3.034 30.090 1.00 59.28 186 ALA A N 1
ATOM 1399 C CA . ALA A 1 186 ? -21.638 -2.755 31.518 1.00 59.28 186 ALA A CA 1
ATOM 1400 C C . ALA A 1 186 ? -23.099 -2.951 31.970 1.00 59.28 186 ALA A C 1
ATOM 1402 O O . ALA A 1 186 ? -24.009 -2.413 31.339 1.00 59.28 186 ALA A O 1
ATOM 1403 N N . GLU A 1 187 ? -23.314 -3.686 33.070 1.00 57.72 187 GLU A N 1
ATOM 1404 C CA . GLU A 1 187 ? -24.607 -3.716 33.768 1.00 57.72 187 GLU A CA 1
ATOM 1405 C C . GLU A 1 187 ? -24.872 -2.352 34.422 1.00 57.72 187 GLU A C 1
ATOM 1407 O O . GLU A 1 187 ? -24.017 -1.803 35.121 1.00 57.72 187 GLU A O 1
ATOM 1412 N N . GLU A 1 188 ? -26.058 -1.803 34.159 1.00 50.41 188 GLU A N 1
ATOM 1413 C CA . GLU A 1 188 ? -26.589 -0.605 34.806 1.00 50.41 188 GLU A CA 1
ATOM 1414 C C . GLU A 1 188 ? -26.725 -0.891 36.315 1.00 50.41 188 GLU A C 1
ATOM 1416 O O . GLU A 1 188 ? -27.548 -1.715 36.712 1.00 50.41 188 GLU A O 1
ATOM 1421 N N . ASN A 1 189 ? -25.884 -0.259 37.142 1.00 45.94 189 ASN A N 1
ATOM 1422 C CA . ASN A 1 189 ? -25.968 -0.290 38.609 1.00 45.94 189 ASN A CA 1
ATOM 1423 C C . ASN A 1 189 ? -26.316 1.096 39.152 1.00 45.94 189 ASN A C 1
ATOM 1425 O O . ASN A 1 189 ? -25.583 2.053 38.808 1.00 45.94 189 ASN A O 1
#

Sequence (189 aa):
ESAANAVIAIEAGERFVAEKDRPGVYAAYDKAKAAFTEAQSQEESPRQSSVIPADATYTETSALAAEATAAAKQSLGFKSMLVLFCLIGFIAAHAIGQGTVIWVFIGEIFPNDHRAAGQALGSATHWVCAAVLSFLFPIAMQHFEPGVLFGFFAFMMVLQLVWVVTLVPETKGIPLEEMQARLGIAEEN

Foldseek 3Di:
DDLLVVVVCVVVVNDDDPPVCVVVSVVSVVVVLVVVQVVLVPPPDVPLPPRQDPPDDSVRSVVSSVVVVVVCCVVCVVVVVVVVVVVVVVVVVCVVPVVPVQLVLLQQQDAPVCSVVSSVVSVVVVVVVVVVCVVVVVVCVVVDDPVVVVVVVVVVVVVVVVCCVPPPDDRPPDDSVVSCVVVVNDDDD

Secondary structure (DSSP, 8-state):
--HHHHHHHHHTTSS---TTTHHHHHHHHHHHHHHHHHHHHH---TT---PPPTT--HHHHHHHHHHHHHHHHHHHHHHHHHHHHHHHHHHHHHHHTHHHHHHHHHHHSS-GGGHHHHHHHHHHHHHHHHHHHHHHHHHHHHHS-HHHHHHHHHHHHHHHHHHHHHHSPP-TT--HHHHHHHTT-S---